Protein AF-A0A3M7PBU0-F1 (afdb_monomer)

Secondary structure (DSSP, 8-state):
--HHHHHHHHHHHHHTT-HHHHHHHHHHS---GGGHHHHHHHHHHHHHHTT-HHHHHHHHHHHTTTTTT-HHHHHHHHHTT---S---------------------PPPP------------TTTHHHHHHHHHHHHHHHHHHHHTT-HHHHHHHHHHHHHH----HHHHHHHHHHHHHHHHHTT-HHHHHHHHHT---HHHHHHHHHHHHHHHHHTT-HHHHHHS--GGGHHHHHHHHHHHHHHS-TTT--HHHHHHHHHHHTT-HHHHHHHHHHHHHHHHHH--SHHHHHHHHHHHHHHHHHHTTS-TTT----TTSS---

Foldseek 3Di:
DDPVVVLVVLLVCVVVVVLVVVVVVLVPDDDDPQCQLVSLQSVLVSCVVVVVLVSNLVSLVVSLPPPVRHPSVLVCLVVVPPDDDDDDDDDDDDDDDDDPDDPDPPDDDDDDDDDDDDDDDDPPPQVSLVSSLSSLVSVLVVCVVSVNLVSNLVSLVVCVVPDDHDLVSLLVSLLSNLVSCVVVVVLVSSLVSLVPRPDPVSSLVSLLVSLVSCVVVVVLVVVLVDDPPPCLVSNLVSLLVVVVVDDPVPGPSLVSSLSSCVVVVVLLVSLVSLVLVLVCLVPPPDDPVSVVSSVVSNVSSVVSLVVDDPVSSDDDPVVPPDD

Solvent-accessible surface area (backbone atoms only — not comparable to full-atom values): 19259 Å² total; per-residue (Å²): 132,63,73,69,64,56,50,53,52,50,50,51,36,61,78,66,70,39,46,70,63,50,51,52,50,64,68,75,51,91,74,53,87,84,43,48,35,52,51,26,41,51,49,13,52,39,26,47,77,70,69,38,56,71,62,14,53,54,22,42,60,57,24,63,58,71,58,83,76,34,69,63,49,53,50,48,68,67,54,75,68,80,82,75,91,80,90,76,96,79,90,81,86,88,80,91,76,91,70,93,73,83,82,78,79,82,76,79,83,87,77,84,89,76,90,86,88,89,83,85,89,76,82,77,62,61,58,46,48,49,52,50,48,54,48,49,56,49,54,37,50,55,27,55,74,71,68,42,47,67,62,32,47,53,52,51,54,51,45,62,72,74,48,91,59,55,73,72,56,47,32,53,51,33,54,52,49,26,50,45,25,55,79,70,68,40,59,71,61,20,50,54,36,46,69,67,38,81,46,66,71,60,36,53,54,52,47,54,50,51,53,52,50,36,58,73,70,66,44,51,68,63,64,58,69,59,85,59,69,92,47,42,68,55,53,51,52,53,51,50,55,51,40,73,73,47,62,81,90,79,54,68,48,62,58,54,55,30,54,38,24,52,74,71,67,37,34,67,60,26,22,51,51,31,46,52,52,28,57,48,41,70,74,78,44,87,56,73,70,40,51,57,49,34,53,50,25,50,53,51,20,54,57,30,34,69,74,33,60,82,92,67,53,71,83,63,74,79,78,47,85,68,132

Structure (mmCIF, N/CA/C/O backbone):
data_AF-A0A3M7PBU0-F1
#
_entry.id   AF-A0A3M7PBU0-F1
#
loop_
_atom_site.group_PDB
_atom_site.id
_atom_site.type_symbol
_atom_site.label_atom_id
_atom_site.label_alt_id
_atom_site.label_comp_id
_atom_site.label_asym_id
_atom_site.label_entity_id
_atom_site.label_seq_id
_atom_site.pdbx_PDB_ins_code
_atom_site.Cartn_x
_atom_site.Cartn_y
_atom_site.Cartn_z
_atom_site.occupancy
_atom_site.B_iso_or_equiv
_atom_site.auth_seq_id
_atom_site.auth_comp_id
_atom_site.auth_asym_id
_atom_site.auth_atom_id
_atom_site.pdbx_PDB_model_num
ATOM 1 N N . MET A 1 1 ? 30.944 3.659 -44.229 1.00 39.28 1 MET A N 1
ATOM 2 C CA . MET A 1 1 ? 31.299 4.190 -42.897 1.00 39.28 1 MET A CA 1
ATOM 3 C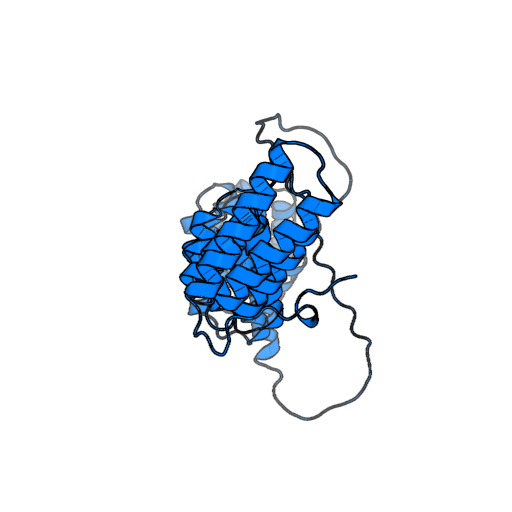 C . MET A 1 1 ? 31.209 3.045 -41.914 1.00 39.28 1 MET A C 1
ATOM 5 O O . MET A 1 1 ? 30.177 2.382 -41.884 1.00 39.28 1 MET A O 1
ATOM 9 N N . ASN A 1 2 ? 32.304 2.756 -41.216 1.00 41.03 2 ASN A N 1
ATOM 10 C CA . ASN A 1 2 ? 32.373 1.662 -40.249 1.00 41.03 2 ASN A CA 1
ATOM 11 C C . ASN A 1 2 ? 31.348 1.903 -39.128 1.00 41.03 2 ASN A C 1
ATOM 13 O O . ASN A 1 2 ? 31.152 3.044 -38.711 1.00 41.03 2 ASN A O 1
ATOM 17 N N . LEU A 1 3 ? 30.672 0.841 -38.667 1.00 50.31 3 LEU A N 1
ATOM 18 C CA . LEU A 1 3 ? 29.619 0.928 -37.641 1.00 50.31 3 LEU A CA 1
ATOM 19 C C . LEU A 1 3 ? 30.090 1.629 -36.352 1.00 50.31 3 LEU A C 1
ATOM 21 O O . LEU A 1 3 ? 29.269 2.234 -35.666 1.00 50.31 3 LEU A O 1
ATOM 25 N N . ASP A 1 4 ? 31.388 1.575 -36.044 1.00 50.34 4 ASP A N 1
ATOM 26 C CA . ASP A 1 4 ? 31.966 2.176 -34.841 1.00 50.34 4 ASP A CA 1
ATOM 27 C C . ASP A 1 4 ? 31.938 3.717 -34.853 1.00 50.34 4 ASP A C 1
ATOM 29 O O . ASP A 1 4 ? 31.603 4.316 -33.830 1.00 50.34 4 ASP A O 1
ATOM 33 N N . ASP A 1 5 ? 32.161 4.372 -36.001 1.00 52.09 5 ASP A N 1
ATOM 34 C CA . ASP A 1 5 ? 32.141 5.845 -36.099 1.00 52.09 5 ASP A CA 1
ATOM 35 C C . ASP A 1 5 ? 30.713 6.404 -35.996 1.00 52.09 5 ASP A C 1
ATOM 37 O O . ASP A 1 5 ? 30.460 7.417 -35.338 1.00 52.09 5 ASP A O 1
ATOM 41 N N . GLY A 1 6 ? 29.741 5.703 -36.592 1.00 60.25 6 GLY A N 1
ATOM 42 C CA . GLY A 1 6 ? 28.325 6.070 -36.505 1.00 60.25 6 GLY A CA 1
ATOM 43 C C . GLY A 1 6 ? 27.780 5.973 -35.079 1.00 60.25 6 GLY A C 1
ATOM 44 O O . GLY A 1 6 ? 26.946 6.779 -34.668 1.00 60.25 6 GLY A O 1
ATOM 45 N N . LEU A 1 7 ? 28.292 5.028 -34.287 1.00 61.38 7 LEU A N 1
ATOM 46 C CA . LEU A 1 7 ? 27.838 4.795 -32.919 1.00 61.38 7 LEU A CA 1
ATOM 47 C C . LEU A 1 7 ? 28.370 5.837 -31.926 1.00 61.38 7 LEU A C 1
ATOM 49 O O . LEU A 1 7 ? 27.674 6.178 -30.967 1.00 61.38 7 LEU A O 1
ATOM 53 N N . VAL A 1 8 ? 29.572 6.372 -32.160 1.00 64.38 8 VAL A N 1
ATOM 54 C CA . VAL A 1 8 ? 30.104 7.527 -31.415 1.00 64.38 8 VAL A CA 1
ATOM 55 C C . VAL A 1 8 ? 29.249 8.764 -31.683 1.00 64.38 8 VAL A C 1
ATOM 57 O O . VAL A 1 8 ? 28.876 9.466 -30.742 1.00 64.38 8 VAL A O 1
ATOM 60 N N . TRP A 1 9 ? 28.863 8.982 -32.941 1.00 67.50 9 TRP A N 1
ATOM 61 C CA . TRP A 1 9 ? 28.012 10.108 -33.322 1.00 67.50 9 TRP A CA 1
ATOM 62 C C . TRP A 1 9 ? 26.593 9.990 -32.747 1.00 67.50 9 TRP A C 1
ATOM 64 O O . TRP A 1 9 ? 26.087 10.942 -32.157 1.00 67.50 9 TRP A O 1
ATOM 74 N N . ILE A 1 10 ? 25.990 8.797 -32.797 1.00 67.75 10 ILE A N 1
ATOM 75 C CA . ILE A 1 10 ? 24.714 8.498 -32.126 1.00 67.75 10 ILE A CA 1
ATOM 76 C C . ILE A 1 10 ? 24.805 8.782 -30.625 1.00 67.75 10 ILE A C 1
ATOM 78 O O . ILE A 1 10 ? 23.920 9.436 -30.077 1.00 67.75 10 ILE A O 1
ATOM 82 N N . LYS A 1 11 ? 25.854 8.295 -29.945 1.00 66.12 11 LYS A N 1
ATOM 83 C CA . LYS A 1 11 ? 26.041 8.538 -28.507 1.00 66.12 11 LYS A CA 1
ATOM 84 C C . LYS A 1 11 ? 26.113 10.031 -28.216 1.00 66.12 11 LYS A C 1
ATOM 86 O O . LYS A 1 11 ? 25.428 10.496 -27.313 1.00 66.12 11 LYS A O 1
ATOM 91 N N . TYR A 1 12 ? 26.898 10.774 -28.990 1.00 67.69 12 TYR A N 1
ATOM 92 C CA . TYR A 1 12 ? 27.043 12.218 -28.832 1.00 67.69 12 TYR A CA 1
ATOM 93 C C . TYR A 1 12 ? 25.706 12.956 -28.999 1.00 67.69 12 TYR A C 1
ATOM 95 O O . TYR A 1 12 ? 25.316 13.735 -28.130 1.00 67.69 12 TYR A O 1
ATOM 103 N N . LEU A 1 13 ? 24.957 12.651 -30.061 1.00 69.38 13 LEU A N 1
ATOM 104 C CA . LEU A 1 13 ? 23.636 13.238 -30.300 1.00 69.38 13 LEU A CA 1
ATOM 105 C C . LEU A 1 13 ? 22.624 12.882 -29.205 1.00 69.38 13 LEU A C 1
ATOM 107 O O . LEU A 1 13 ? 21.837 13.734 -28.792 1.00 69.38 13 LEU A O 1
ATOM 111 N N . PHE A 1 14 ? 22.663 11.643 -28.712 1.00 69.19 14 PHE A N 1
ATOM 112 C CA . PHE A 1 14 ? 21.796 11.174 -27.635 1.00 69.19 14 PHE A CA 1
ATOM 113 C C . PHE A 1 14 ? 22.098 11.887 -26.307 1.00 69.19 14 PHE A C 1
ATOM 115 O O . PHE A 1 14 ? 21.174 12.324 -25.625 1.00 69.19 14 PHE A O 1
ATOM 122 N N . TYR A 1 15 ? 23.378 12.079 -25.962 1.00 70.31 15 TYR A N 1
ATOM 123 C CA . TYR A 1 15 ? 23.791 12.819 -24.759 1.00 70.31 15 TYR A CA 1
ATOM 124 C C . TYR A 1 15 ? 23.445 14.312 -24.810 1.00 70.31 15 TYR A C 1
ATOM 126 O O . TYR A 1 15 ? 23.197 14.919 -23.759 1.00 70.31 15 TYR A O 1
ATOM 134 N N . ASN A 1 16 ? 23.415 14.877 -26.018 1.00 71.19 16 ASN A N 1
ATOM 135 C CA . ASN A 1 16 ? 23.102 16.279 -26.277 1.00 71.19 16 ASN A CA 1
ATOM 136 C C . ASN A 1 16 ? 21.617 16.537 -26.567 1.00 71.19 16 ASN A C 1
ATOM 138 O O . ASN A 1 16 ? 21.272 17.667 -26.900 1.00 71.19 16 ASN A O 1
ATOM 142 N N . ILE A 1 17 ? 20.736 15.531 -26.427 1.00 69.56 17 ILE A N 1
ATOM 143 C CA . ILE A 1 17 ? 19.271 15.700 -26.542 1.00 69.56 17 ILE A CA 1
ATOM 144 C C . ILE A 1 17 ? 18.877 16.180 -27.966 1.00 69.56 17 ILE A C 1
ATOM 146 O O . ILE A 1 17 ? 17.837 16.785 -28.206 1.00 69.56 17 ILE A O 1
ATOM 150 N N . GLN A 1 18 ? 19.700 15.884 -28.977 1.00 75.00 18 GLN A N 1
ATOM 151 C CA . GLN A 1 18 ? 19.473 16.304 -30.366 1.00 75.00 18 GLN A CA 1
ATOM 152 C C . GLN A 1 18 ? 18.609 15.288 -31.137 1.00 75.00 18 GLN A C 1
ATOM 154 O O . GLN A 1 18 ? 19.025 14.718 -32.148 1.00 75.00 18 GLN A O 1
ATOM 159 N N . TYR A 1 19 ? 17.382 15.050 -30.662 1.00 71.75 19 TYR A N 1
ATOM 160 C CA . TYR A 1 19 ? 16.513 13.970 -31.160 1.00 71.75 19 TYR A CA 1
ATOM 161 C C . TYR A 1 19 ? 16.052 14.135 -32.611 1.00 71.75 19 TYR A C 1
ATOM 163 O O . TYR A 1 19 ? 15.876 13.134 -33.298 1.00 71.75 19 TYR A O 1
ATOM 171 N N . ILE A 1 20 ? 15.917 15.366 -33.111 1.00 71.69 20 ILE A N 1
ATOM 172 C CA . ILE A 1 20 ? 15.526 15.636 -34.508 1.00 71.69 20 ILE A CA 1
ATOM 173 C C . ILE A 1 20 ? 16.625 15.172 -35.477 1.00 71.69 20 ILE A C 1
ATOM 175 O O . ILE A 1 20 ? 16.354 14.480 -36.459 1.00 71.69 20 ILE A O 1
ATOM 179 N N . HIS A 1 21 ? 17.887 15.484 -35.170 1.00 71.19 21 HIS A N 1
ATOM 180 C CA . HIS A 1 21 ? 19.031 15.014 -35.955 1.00 71.19 21 HIS A CA 1
ATOM 181 C C . HIS A 1 21 ? 19.189 13.494 -35.868 1.00 71.19 21 HIS A C 1
ATOM 183 O O . HIS A 1 21 ? 19.543 12.849 -36.855 1.00 71.19 21 HIS A O 1
ATOM 189 N N . LEU A 1 22 ? 18.848 12.914 -34.716 1.00 71.00 22 LEU A N 1
ATOM 190 C CA . LEU A 1 22 ? 18.863 11.474 -34.490 1.00 71.00 22 LEU A CA 1
ATOM 191 C C . LEU A 1 22 ? 17.808 10.737 -35.339 1.00 71.00 22 LEU A C 1
ATOM 193 O O . LEU A 1 22 ? 18.114 9.694 -35.916 1.00 71.00 22 LEU A O 1
ATOM 197 N N . ILE A 1 23 ? 16.599 11.294 -35.479 1.00 72.19 23 ILE A N 1
ATOM 198 C CA . ILE A 1 23 ? 15.540 10.751 -36.351 1.00 72.19 23 ILE A CA 1
ATOM 199 C C . ILE A 1 23 ? 15.979 10.786 -37.815 1.00 72.19 23 ILE A C 1
ATOM 201 O O . ILE A 1 23 ? 15.914 9.759 -38.495 1.00 72.19 23 ILE A O 1
ATOM 205 N N . ASN A 1 24 ? 16.482 11.932 -38.281 1.00 71.56 24 ASN A N 1
ATOM 206 C CA . ASN A 1 24 ? 16.954 12.089 -39.659 1.00 71.56 24 ASN A CA 1
ATOM 207 C C . ASN A 1 24 ? 18.096 11.109 -39.961 1.00 71.56 24 ASN A C 1
ATOM 209 O O . ASN A 1 24 ? 18.104 10.448 -40.997 1.00 71.56 24 ASN A O 1
ATOM 213 N N . TYR A 1 25 ? 19.018 10.923 -39.015 1.00 72.00 25 TYR A N 1
ATOM 214 C CA . TYR A 1 25 ? 20.074 9.923 -39.133 1.00 72.00 25 TYR A CA 1
ATOM 215 C C . TYR A 1 25 ? 19.534 8.490 -39.220 1.00 72.00 25 TYR A C 1
ATOM 217 O O . TYR A 1 25 ? 19.978 7.710 -40.068 1.00 72.00 25 TYR A O 1
ATOM 225 N N . CYS A 1 26 ? 18.553 8.136 -38.384 1.00 69.69 26 CYS A N 1
ATOM 226 C CA . CYS A 1 26 ? 17.936 6.809 -38.398 1.00 69.69 26 CYS A CA 1
ATOM 227 C C . CYS A 1 26 ? 17.181 6.517 -39.705 1.00 69.69 26 CYS A C 1
ATOM 229 O O . CYS A 1 26 ? 17.107 5.354 -40.106 1.00 69.69 26 CYS A O 1
ATOM 231 N N . GLN A 1 27 ? 16.630 7.538 -40.367 1.00 70.81 27 GLN A N 1
ATOM 232 C CA . GLN A 1 27 ? 15.939 7.408 -41.655 1.00 70.81 27 GLN A CA 1
ATOM 233 C C . GLN A 1 27 ? 16.909 7.322 -42.841 1.00 70.81 27 GLN A C 1
ATOM 235 O O . GLN A 1 27 ? 16.686 6.522 -43.748 1.00 70.81 27 GLN A O 1
ATOM 240 N N . CYS A 1 28 ? 17.997 8.095 -42.822 1.00 64.56 28 CYS A N 1
ATOM 241 C CA . CYS A 1 28 ? 18.932 8.197 -43.946 1.00 64.56 28 CYS A CA 1
ATOM 242 C C . CYS A 1 28 ? 19.940 7.039 -44.044 1.00 64.56 28 CYS A C 1
ATOM 244 O O . CYS A 1 28 ? 20.541 6.830 -45.097 1.00 64.56 28 CYS A O 1
ATOM 246 N N . THR A 1 29 ? 20.158 6.282 -42.967 1.00 65.12 29 THR A N 1
ATOM 247 C CA . THR A 1 29 ? 21.169 5.214 -42.932 1.00 65.12 29 THR A CA 1
ATOM 248 C C . THR A 1 29 ? 20.568 3.836 -43.229 1.00 65.12 29 THR A C 1
ATOM 250 O O . THR A 1 29 ? 19.472 3.501 -42.779 1.00 65.12 29 THR A O 1
ATOM 253 N N . LYS A 1 30 ? 21.287 2.998 -43.992 1.00 63.84 30 LYS A N 1
ATOM 254 C CA . LYS A 1 30 ? 20.950 1.573 -44.162 1.00 63.84 30 LYS A CA 1
ATOM 255 C C . LYS A 1 30 ? 21.515 0.800 -42.970 1.00 63.84 30 LYS A C 1
ATOM 257 O O . LYS A 1 30 ? 22.726 0.771 -42.776 1.00 63.84 30 LYS A O 1
ATOM 262 N N . TRP A 1 31 ? 20.637 0.209 -42.165 1.00 64.19 31 TRP A N 1
ATOM 263 C CA . TRP A 1 31 ? 21.013 -0.526 -40.955 1.00 64.19 31 TRP A CA 1
ATOM 264 C C . TRP A 1 31 ? 21.219 -2.008 -41.269 1.00 64.19 31 TRP A C 1
ATOM 266 O O . TRP A 1 31 ? 20.436 -2.597 -42.014 1.00 64.19 31 TRP A O 1
ATOM 276 N N . ASN A 1 32 ? 22.247 -2.613 -40.674 1.00 62.34 32 ASN A N 1
ATOM 277 C CA . ASN A 1 32 ? 22.460 -4.057 -40.736 1.00 62.34 32 ASN A CA 1
ATOM 278 C C . ASN A 1 32 ? 21.476 -4.780 -39.798 1.00 62.34 32 ASN A C 1
ATOM 280 O O . ASN A 1 32 ? 20.966 -4.206 -38.831 1.00 62.34 32 ASN A O 1
ATOM 284 N N . SER A 1 33 ? 21.250 -6.075 -40.038 1.00 59.81 33 SER A N 1
ATOM 285 C CA . SER A 1 33 ? 20.382 -6.914 -39.193 1.00 59.81 33 SER A CA 1
ATOM 286 C C . SER A 1 33 ? 20.785 -6.888 -37.709 1.00 59.81 33 SER A C 1
ATOM 288 O O . SER A 1 33 ? 19.916 -6.901 -36.845 1.00 59.81 33 SER A O 1
ATOM 290 N N . ALA A 1 34 ? 22.083 -6.753 -37.415 1.00 56.59 34 ALA A N 1
ATOM 291 C CA . ALA A 1 34 ? 22.657 -6.689 -36.066 1.00 56.59 34 ALA A CA 1
ATOM 292 C C . ALA A 1 34 ? 22.667 -5.293 -35.403 1.00 56.59 34 ALA A C 1
ATOM 294 O O . ALA A 1 34 ? 23.194 -5.150 -34.306 1.00 56.59 34 ALA A O 1
ATOM 295 N N . SER A 1 35 ? 22.163 -4.249 -36.068 1.00 66.38 35 SER A N 1
ATOM 296 C CA . SER A 1 35 ? 21.988 -2.910 -35.477 1.00 66.38 35 SER A CA 1
ATOM 297 C C . SER A 1 35 ? 20.520 -2.467 -35.464 1.00 66.38 35 SER A C 1
ATOM 299 O O . SER A 1 35 ? 20.188 -1.337 -35.101 1.00 66.38 35 SER A O 1
ATOM 301 N N . THR A 1 36 ? 19.616 -3.376 -35.837 1.00 72.88 36 THR A N 1
ATOM 302 C CA . THR A 1 36 ? 18.179 -3.107 -35.943 1.00 72.88 36 THR A CA 1
ATOM 303 C C . THR A 1 36 ? 17.537 -2.891 -34.566 1.00 72.88 36 THR A C 1
ATOM 305 O O . THR A 1 36 ? 16.612 -2.078 -34.448 1.00 72.88 36 THR A O 1
ATOM 308 N N . ASN A 1 37 ? 18.044 -3.536 -33.508 1.00 74.56 37 ASN A N 1
ATOM 309 C CA . ASN A 1 37 ? 17.524 -3.334 -32.153 1.00 74.56 37 ASN A CA 1
ATOM 310 C C . ASN A 1 37 ? 18.001 -2.005 -31.568 1.00 74.56 37 ASN A C 1
ATOM 312 O O . ASN A 1 37 ? 17.194 -1.269 -31.005 1.00 74.56 37 ASN A O 1
ATOM 316 N N . LEU A 1 38 ? 19.268 -1.638 -31.787 1.00 74.12 38 LEU A N 1
ATOM 317 C CA . LEU A 1 38 ? 19.797 -0.318 -31.434 1.00 74.12 38 LEU A CA 1
ATOM 318 C C . LEU A 1 38 ? 19.037 0.818 -32.138 1.00 74.12 38 LEU A C 1
ATOM 320 O O . LEU A 1 38 ? 18.674 1.797 -31.489 1.00 74.12 38 LEU A O 1
ATOM 324 N N . ARG A 1 39 ? 18.709 0.667 -33.430 1.00 76.31 39 ARG A N 1
ATOM 325 C CA . ARG A 1 39 ? 17.826 1.606 -34.146 1.00 76.31 39 ARG A CA 1
ATOM 326 C C . ARG A 1 39 ? 16.463 1.721 -33.476 1.00 76.31 39 ARG A C 1
ATOM 328 O O . ARG A 1 39 ? 15.969 2.827 -33.285 1.00 76.31 39 ARG A O 1
ATOM 335 N N . SER A 1 40 ? 15.853 0.584 -33.148 1.00 78.75 40 SER A N 1
ATOM 336 C CA . SER A 1 40 ? 14.535 0.552 -32.511 1.00 78.75 40 SER A CA 1
ATOM 337 C C . SER A 1 40 ? 14.582 1.235 -31.140 1.00 78.75 40 SER A C 1
ATOM 339 O O . SER A 1 40 ? 13.732 2.064 -30.851 1.00 78.75 40 SER A O 1
ATOM 341 N N . PHE A 1 41 ? 15.628 1.000 -30.346 1.00 79.75 41 PHE A N 1
ATOM 342 C CA . PHE A 1 41 ? 15.836 1.660 -29.055 1.00 79.75 41 PHE A CA 1
ATOM 343 C C . PHE A 1 41 ? 15.974 3.183 -29.189 1.00 79.75 41 PHE A C 1
ATOM 345 O O . PHE A 1 41 ? 15.331 3.941 -28.466 1.00 79.75 41 PHE A O 1
ATOM 352 N N . ILE A 1 42 ? 16.774 3.643 -30.150 1.00 76.38 42 ILE A N 1
ATOM 353 C CA . ILE A 1 42 ? 16.958 5.070 -30.427 1.00 76.38 42 ILE A CA 1
ATOM 354 C C . ILE A 1 42 ? 15.648 5.719 -30.876 1.00 76.38 42 ILE A C 1
ATOM 356 O O . ILE A 1 42 ? 15.274 6.773 -30.364 1.00 76.38 42 ILE A O 1
ATOM 360 N N . MET A 1 43 ? 14.937 5.073 -31.802 1.00 76.31 43 MET A N 1
ATOM 361 C CA . MET A 1 43 ? 13.653 5.558 -32.294 1.00 76.31 43 MET A CA 1
ATOM 362 C C . MET A 1 43 ? 12.625 5.631 -31.162 1.00 76.31 43 MET A C 1
ATOM 364 O O . MET A 1 43 ? 11.880 6.600 -31.088 1.00 76.31 43 MET A O 1
ATOM 368 N N . ALA A 1 44 ? 12.634 4.665 -30.241 1.00 80.06 44 ALA A N 1
ATOM 369 C CA . ALA A 1 44 ? 11.753 4.663 -29.082 1.00 80.06 44 ALA A CA 1
ATOM 370 C C . ALA A 1 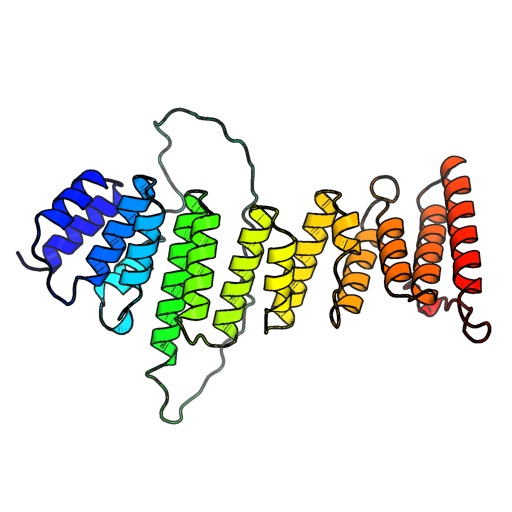44 ? 11.973 5.891 -28.188 1.00 80.06 44 ALA A C 1
ATOM 372 O O . ALA A 1 44 ? 11.007 6.564 -27.828 1.00 80.06 44 ALA A O 1
ATOM 373 N N . HIS A 1 45 ? 13.232 6.238 -27.901 1.00 74.94 45 HIS A N 1
ATOM 374 C CA . HIS A 1 45 ? 13.569 7.462 -27.174 1.00 74.94 45 HIS A CA 1
ATOM 375 C C . HIS A 1 45 ? 13.151 8.720 -27.936 1.00 74.94 45 HIS A C 1
ATOM 377 O O . HIS A 1 45 ? 12.505 9.584 -27.357 1.00 74.94 45 HIS A O 1
ATOM 383 N N . CYS A 1 46 ? 13.452 8.815 -29.232 1.00 78.06 46 CYS A N 1
ATOM 384 C CA . CYS A 1 46 ? 13.008 9.934 -30.065 1.00 78.06 46 CYS A CA 1
ATOM 385 C C . CYS A 1 46 ? 11.483 10.118 -30.036 1.00 78.06 46 CYS A C 1
ATOM 387 O O . CYS A 1 46 ? 11.005 11.236 -29.861 1.00 78.06 46 CYS A O 1
ATOM 389 N N . CYS A 1 47 ? 10.723 9.028 -30.173 1.00 79.56 47 CYS A N 1
ATOM 390 C CA . CYS A 1 47 ? 9.264 9.040 -30.089 1.00 79.56 47 CYS A CA 1
ATOM 391 C C . CYS A 1 47 ? 8.774 9.469 -28.701 1.00 79.56 47 CYS A C 1
ATOM 393 O O . CYS A 1 47 ? 7.791 10.197 -28.615 1.00 79.56 47 CYS A O 1
ATOM 395 N N . LEU A 1 48 ? 9.483 9.085 -27.634 1.00 79.12 48 LEU A N 1
ATOM 396 C CA . LEU A 1 48 ? 9.182 9.520 -26.271 1.00 79.12 48 LEU A CA 1
ATOM 397 C C . LEU A 1 48 ? 9.328 11.047 -26.146 1.00 79.12 48 LEU A C 1
ATOM 399 O O . LEU A 1 48 ? 8.398 11.713 -25.703 1.00 79.12 48 LEU A O 1
ATOM 403 N N . TYR A 1 49 ? 10.436 11.621 -26.626 1.00 78.38 49 TYR A N 1
ATOM 404 C CA . TYR A 1 49 ? 10.644 13.078 -26.622 1.00 78.38 49 TYR A CA 1
ATOM 405 C C . TYR A 1 49 ? 9.633 13.847 -27.479 1.00 78.38 49 TYR A C 1
ATOM 407 O O . TYR A 1 49 ? 9.276 14.971 -27.142 1.00 78.38 49 TYR A O 1
ATOM 415 N N . LEU A 1 50 ? 9.155 13.247 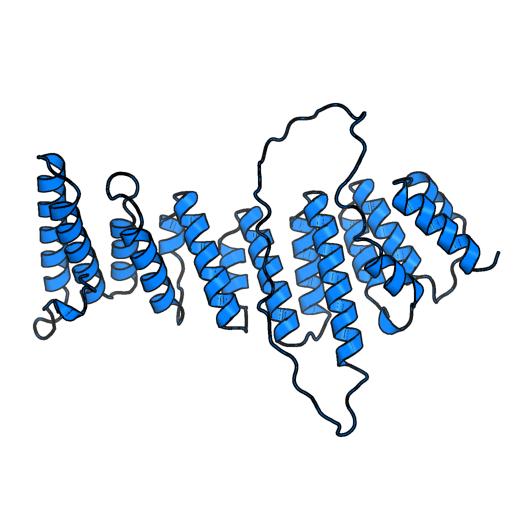-28.570 1.00 79.62 50 LEU A N 1
ATOM 416 C CA . LEU A 1 50 ? 8.098 13.813 -29.415 1.00 79.62 50 LEU A CA 1
ATOM 417 C C . LEU A 1 50 ? 6.679 13.571 -28.869 1.00 79.62 50 LEU A C 1
ATOM 419 O O . LEU A 1 50 ? 5.708 13.900 -29.546 1.00 79.62 50 LEU A O 1
ATOM 423 N N . ASN A 1 51 ? 6.553 12.999 -27.668 1.00 77.75 51 ASN A N 1
ATOM 424 C CA . ASN A 1 51 ? 5.293 12.651 -27.012 1.00 77.75 51 ASN A CA 1
ATOM 425 C C . ASN A 1 51 ? 4.401 11.674 -27.810 1.00 77.75 51 ASN A C 1
ATOM 427 O O . ASN A 1 51 ? 3.185 11.643 -27.638 1.00 77.75 51 ASN A O 1
ATOM 431 N N . ASN A 1 52 ? 4.997 10.856 -28.682 1.00 83.94 52 ASN A N 1
ATOM 432 C CA . ASN A 1 52 ? 4.305 9.784 -29.394 1.00 83.94 52 ASN A CA 1
ATOM 433 C C . ASN A 1 52 ? 4.509 8.457 -28.649 1.00 83.94 52 ASN A C 1
ATOM 435 O O . ASN A 1 52 ? 5.431 7.682 -28.932 1.00 83.94 52 ASN A O 1
ATOM 439 N N . ILE A 1 53 ? 3.670 8.252 -27.636 1.00 81.62 53 ILE A N 1
ATOM 440 C CA . ILE A 1 53 ? 3.832 7.211 -26.618 1.00 81.62 53 ILE A CA 1
ATOM 441 C C . ILE A 1 53 ? 3.646 5.807 -27.214 1.00 81.62 53 ILE A C 1
ATOM 443 O O . ILE A 1 53 ? 4.517 4.959 -27.026 1.00 81.62 53 ILE A O 1
ATOM 447 N N . ASP A 1 54 ? 2.599 5.579 -28.010 1.00 82.12 54 ASP A N 1
ATOM 448 C CA . ASP A 1 54 ? 2.287 4.258 -28.584 1.00 82.12 54 ASP A CA 1
ATOM 449 C C . ASP A 1 54 ? 3.415 3.740 -29.486 1.00 82.12 54 ASP A C 1
ATOM 451 O O . ASP A 1 54 ? 3.842 2.583 -29.408 1.00 82.12 54 ASP A O 1
ATOM 455 N N . GLN A 1 55 ? 3.964 4.626 -30.324 1.00 81.62 55 GLN A N 1
ATOM 456 C CA . GLN A 1 55 ? 5.106 4.287 -31.172 1.00 81.62 55 GLN A CA 1
ATOM 457 C C . GLN A 1 55 ? 6.353 4.003 -30.336 1.00 81.62 55 GLN A C 1
ATOM 459 O O . GLN A 1 55 ? 7.100 3.071 -30.640 1.00 81.62 55 GLN A O 1
ATOM 464 N N . SER A 1 56 ? 6.566 4.775 -29.270 1.00 83.00 56 SER A N 1
ATOM 465 C CA . SER A 1 56 ? 7.681 4.578 -28.349 1.00 83.00 56 SER A CA 1
ATOM 466 C C . SER A 1 56 ? 7.624 3.193 -27.688 1.00 83.00 56 SER A C 1
ATOM 468 O O . SER A 1 56 ? 8.606 2.450 -27.751 1.00 83.00 56 SER A O 1
ATOM 470 N N . ILE A 1 57 ? 6.456 2.787 -27.176 1.00 82.06 57 ILE A N 1
ATOM 471 C CA . ILE A 1 57 ? 6.231 1.461 -26.576 1.00 82.06 57 ILE A CA 1
ATOM 472 C C . ILE A 1 57 ? 6.514 0.357 -27.596 1.00 82.06 57 ILE A C 1
ATOM 474 O O . ILE A 1 57 ? 7.286 -0.566 -27.321 1.00 82.06 57 ILE A O 1
ATOM 478 N N . HIS A 1 58 ? 5.952 0.468 -28.801 1.00 83.06 58 HIS A N 1
ATOM 479 C CA . HIS A 1 58 ? 6.172 -0.506 -29.868 1.00 83.06 58 HIS A CA 1
ATOM 480 C C . HIS A 1 58 ? 7.666 -0.664 -30.206 1.00 83.06 58 HIS A C 1
ATOM 482 O O . HIS A 1 58 ? 8.166 -1.786 -30.345 1.00 83.06 58 HIS A O 1
ATOM 488 N N . PHE A 1 59 ? 8.408 0.443 -30.302 1.00 80.69 59 PHE A N 1
ATOM 489 C CA . PHE A 1 59 ? 9.837 0.410 -30.608 1.00 80.69 59 PHE A CA 1
ATOM 490 C C . PHE A 1 59 ? 10.699 -0.117 -29.448 1.00 80.69 59 PHE A C 1
ATOM 492 O O . PHE A 1 59 ? 11.649 -0.859 -29.715 1.00 80.69 59 PHE A O 1
ATOM 499 N N . PHE A 1 60 ? 10.360 0.165 -28.184 1.00 82.50 60 PHE A N 1
ATOM 500 C CA . PHE A 1 60 ? 11.034 -0.453 -27.033 1.00 82.50 60 PHE A CA 1
ATOM 501 C C . PHE A 1 60 ? 10.774 -1.962 -26.965 1.00 82.50 60 PHE A C 1
ATOM 503 O O . PHE A 1 60 ? 11.707 -2.749 -26.796 1.00 82.50 60 PHE A O 1
ATOM 510 N N . LEU A 1 61 ? 9.534 -2.402 -27.191 1.00 81.00 61 LEU A N 1
ATOM 511 C CA . LEU A 1 61 ? 9.216 -3.828 -27.261 1.00 81.00 61 LEU A CA 1
ATOM 512 C C . LEU A 1 61 ? 9.967 -4.507 -28.410 1.00 81.00 61 LEU A C 1
ATOM 514 O O . LEU A 1 61 ? 10.496 -5.600 -28.227 1.00 81.00 61 LEU A O 1
ATOM 518 N N . ARG A 1 62 ? 10.102 -3.854 -29.567 1.00 80.50 62 ARG A N 1
ATOM 519 C CA . ARG A 1 62 ? 10.903 -4.374 -30.683 1.00 80.50 62 ARG A CA 1
ATOM 520 C C . ARG A 1 62 ? 12.392 -4.473 -30.333 1.00 80.50 62 ARG A C 1
ATOM 522 O O . ARG A 1 62 ? 13.038 -5.442 -30.715 1.00 80.50 62 ARG A O 1
ATOM 529 N N . ALA A 1 63 ? 12.925 -3.506 -29.593 1.00 77.00 63 ALA A N 1
ATOM 530 C CA . ALA A 1 63 ? 14.318 -3.506 -29.155 1.00 77.00 63 ALA A CA 1
ATOM 531 C C . ALA A 1 63 ? 14.626 -4.566 -28.080 1.00 77.00 63 ALA A C 1
ATOM 533 O O . ALA A 1 63 ? 15.784 -4.956 -27.944 1.00 77.00 63 ALA A O 1
ATOM 534 N N . SER A 1 64 ? 13.619 -5.063 -27.351 1.00 75.19 64 SER A N 1
ATOM 535 C CA . SER A 1 64 ? 13.818 -6.142 -26.370 1.00 75.19 64 SER A CA 1
ATOM 536 C C . SER A 1 64 ? 14.104 -7.526 -26.976 1.00 75.19 64 SER A C 1
ATOM 538 O O . SER A 1 64 ? 14.587 -8.415 -26.273 1.00 75.19 64 SER A O 1
ATOM 540 N N . TYR A 1 65 ? 13.877 -7.727 -28.279 1.00 67.50 65 TYR A N 1
ATOM 541 C CA . TYR A 1 65 ? 14.192 -8.991 -28.950 1.00 67.50 65 TYR A CA 1
ATOM 542 C C . TYR A 1 65 ? 15.707 -9.115 -29.201 1.00 67.50 65 TYR A C 1
ATOM 544 O O . TYR A 1 65 ? 16.321 -8.217 -29.762 1.00 67.50 65 TYR A O 1
ATOM 552 N N . ASN A 1 66 ? 16.327 -10.251 -28.852 1.00 63.66 66 ASN A N 1
ATOM 553 C CA . ASN A 1 66 ? 17.753 -10.553 -29.101 1.00 63.66 66 ASN A CA 1
ATOM 554 C C . ASN A 1 66 ? 18.788 -9.619 -28.424 1.00 63.66 66 ASN A C 1
ATOM 556 O O . ASN A 1 66 ? 19.894 -9.436 -28.942 1.00 63.66 66 ASN A O 1
ATOM 560 N N . LEU A 1 67 ? 18.493 -9.091 -27.229 1.00 64.50 67 LEU A N 1
ATOM 561 C CA . LEU A 1 67 ? 19.427 -8.266 -26.434 1.00 64.50 67 LEU A CA 1
ATOM 562 C C . LEU A 1 67 ? 20.765 -8.966 -26.119 1.00 64.50 67 LEU A C 1
ATOM 564 O O . LEU A 1 67 ? 21.789 -8.303 -25.953 1.00 64.50 67 LEU A O 1
ATOM 568 N N . GLY A 1 68 ? 20.781 -10.304 -26.061 1.00 55.34 68 GLY A N 1
ATOM 569 C CA . GLY A 1 68 ? 21.975 -11.108 -25.782 1.00 55.34 68 GLY A CA 1
ATOM 570 C C . GLY A 1 68 ? 23.122 -10.899 -26.780 1.00 55.34 68 GLY A C 1
ATOM 571 O O . GLY A 1 68 ? 24.286 -10.951 -26.377 1.00 55.34 68 GLY A O 1
ATOM 572 N N . LYS A 1 69 ? 22.807 -10.575 -28.045 1.00 57.09 69 LYS A N 1
ATOM 573 C CA . LYS A 1 69 ? 23.762 -10.554 -29.170 1.00 57.09 69 LYS A CA 1
ATOM 574 C C . LYS A 1 69 ? 24.398 -9.182 -29.444 1.00 57.09 69 LYS A C 1
ATOM 576 O O . LYS A 1 69 ? 25.466 -9.125 -30.045 1.00 57.09 69 LYS A O 1
ATOM 581 N N . GLU A 1 70 ? 23.796 -8.079 -28.993 1.00 63.44 70 GLU A N 1
ATOM 582 C CA . GLU A 1 70 ? 24.268 -6.721 -29.313 1.00 63.44 70 GLU A CA 1
ATOM 583 C C . GLU A 1 70 ? 25.090 -6.088 -28.170 1.00 63.44 70 GLU A C 1
ATOM 585 O O . GLU A 1 70 ? 24.556 -5.495 -27.229 1.00 63.44 70 GLU A O 1
ATOM 590 N N . VAL A 1 71 ? 26.424 -6.145 -28.278 1.00 61.44 71 VAL A N 1
ATOM 591 C CA . VAL A 1 71 ? 27.375 -5.537 -27.315 1.00 61.44 71 VAL A CA 1
ATOM 592 C C . VAL A 1 71 ? 27.159 -4.023 -27.162 1.00 61.44 71 VAL A C 1
ATOM 594 O O . VAL A 1 71 ? 27.339 -3.460 -26.080 1.00 61.44 71 VAL A O 1
ATOM 597 N N . TYR A 1 72 ? 26.754 -3.348 -28.236 1.00 61.94 72 TYR A N 1
ATOM 598 C CA . TYR A 1 72 ? 26.591 -1.896 -28.261 1.00 61.94 72 TYR A CA 1
ATOM 599 C C . TYR A 1 72 ? 25.334 -1.417 -27.545 1.00 61.94 72 TYR A C 1
ATOM 601 O O . TYR A 1 72 ? 25.401 -0.427 -26.816 1.00 61.94 72 TYR A O 1
ATOM 609 N N . LEU A 1 73 ? 24.219 -2.136 -27.696 1.00 65.50 73 LEU A N 1
ATOM 610 C CA . LEU A 1 73 ? 22.996 -1.846 -26.961 1.00 65.50 73 LEU A CA 1
ATOM 611 C C . LEU A 1 73 ? 23.223 -2.079 -25.466 1.00 65.50 73 LEU A C 1
ATOM 613 O O . LEU A 1 73 ? 22.896 -1.202 -24.674 1.00 65.50 73 LEU A O 1
ATOM 617 N N . LYS A 1 74 ? 23.902 -3.170 -25.076 1.00 63.31 74 LYS A N 1
ATOM 618 C CA . LYS A 1 74 ? 24.308 -3.393 -23.675 1.00 63.31 74 LYS A CA 1
ATOM 619 C C . LYS A 1 74 ? 25.139 -2.227 -23.128 1.00 63.31 74 LYS A C 1
ATOM 621 O O . LYS A 1 74 ? 24.844 -1.725 -22.047 1.00 63.31 74 LYS A O 1
ATOM 626 N N . LYS A 1 75 ? 26.128 -1.735 -23.892 1.00 62.28 75 LYS A N 1
ATOM 627 C CA . LYS A 1 75 ? 26.925 -0.556 -23.504 1.00 62.28 75 LYS A CA 1
ATOM 628 C C . LYS A 1 75 ? 26.053 0.693 -23.352 1.00 62.28 75 LYS A C 1
ATOM 630 O O . LYS A 1 75 ? 26.190 1.390 -22.354 1.00 62.28 75 LYS A O 1
ATOM 635 N N . LEU A 1 76 ? 25.155 0.974 -24.294 1.00 62.50 76 LEU A N 1
ATOM 636 C CA . LEU A 1 76 ? 24.302 2.169 -24.275 1.00 62.50 76 LEU A CA 1
ATOM 637 C C . LEU A 1 76 ? 23.291 2.122 -23.116 1.00 62.50 76 LEU A C 1
ATOM 639 O O . LEU A 1 76 ? 23.192 3.077 -22.353 1.00 62.50 76 LEU A O 1
ATOM 643 N N . VAL A 1 77 ? 22.653 0.973 -22.896 1.00 65.25 77 VAL A N 1
ATOM 644 C CA . VAL A 1 77 ? 21.773 0.719 -21.746 1.00 65.25 77 VAL A CA 1
ATOM 645 C C . VAL A 1 77 ? 22.552 0.825 -20.431 1.00 65.25 77 VAL A C 1
ATOM 647 O O . VAL A 1 77 ? 22.043 1.372 -19.459 1.00 65.25 77 VAL A O 1
ATOM 650 N N . SER A 1 78 ? 23.807 0.367 -20.364 1.00 61.72 78 SER A N 1
ATOM 651 C CA . SER A 1 78 ? 24.652 0.550 -19.170 1.00 61.72 78 SER A CA 1
ATOM 652 C C . SER A 1 78 ? 25.080 2.007 -18.932 1.00 61.72 78 SER A C 1
ATOM 654 O O . SER A 1 78 ? 25.160 2.437 -17.786 1.00 61.72 78 SER A O 1
ATOM 656 N N . LEU A 1 79 ? 25.302 2.775 -20.003 1.00 56.28 79 LEU A N 1
ATOM 657 C CA . LEU A 1 79 ? 25.768 4.168 -19.983 1.00 56.28 79 LEU A CA 1
ATOM 658 C C . LEU A 1 79 ? 24.645 5.191 -19.763 1.00 56.28 79 LEU A C 1
ATOM 660 O O . LEU A 1 79 ? 24.905 6.290 -19.275 1.00 56.28 79 LEU A O 1
ATOM 664 N N . GLY A 1 80 ? 23.400 4.838 -20.084 1.00 51.00 80 GLY A N 1
ATOM 665 C CA . GLY A 1 80 ? 22.238 5.725 -20.031 1.00 51.00 80 GLY A CA 1
ATOM 666 C C . GLY A 1 80 ? 21.821 6.223 -18.637 1.00 51.00 80 GLY A C 1
ATOM 667 O O . GLY A 1 80 ? 20.774 6.854 -18.530 1.00 51.00 80 GLY A O 1
ATOM 668 N N . MET A 1 81 ? 22.625 5.968 -17.596 1.00 42.25 81 MET A N 1
ATOM 669 C CA . MET A 1 81 ? 22.414 6.419 -16.212 1.00 42.25 81 MET A CA 1
ATOM 670 C C . MET A 1 81 ? 23.470 7.423 -15.706 1.00 42.25 81 MET A C 1
ATOM 672 O O . MET A 1 81 ? 23.401 7.840 -14.553 1.00 42.25 81 MET A O 1
ATOM 676 N N . THR A 1 82 ? 24.432 7.872 -16.522 1.00 31.28 82 THR A N 1
ATOM 677 C CA . THR A 1 82 ? 25.416 8.886 -16.085 1.00 31.28 82 THR A CA 1
ATOM 678 C C . THR A 1 82 ? 24.992 10.307 -16.452 1.00 31.28 82 THR A C 1
ATOM 680 O O . THR A 1 82 ? 25.681 11.004 -17.191 1.00 31.28 82 THR A O 1
ATOM 683 N N . LYS A 1 83 ? 23.861 10.760 -15.919 1.00 35.84 83 LYS A N 1
ATOM 684 C CA . LYS A 1 83 ? 23.699 12.171 -15.554 1.00 35.84 83 LYS A CA 1
ATOM 685 C C . LYS A 1 83 ? 22.972 12.208 -14.219 1.00 35.84 83 LYS A C 1
ATOM 687 O O . LYS A 1 83 ? 21.754 12.233 -14.182 1.00 35.84 83 LYS A O 1
ATOM 692 N N . ASN A 1 84 ? 23.748 12.205 -13.141 1.00 30.78 84 ASN A N 1
ATOM 693 C CA . ASN A 1 84 ? 23.352 12.835 -11.893 1.00 30.78 84 ASN A CA 1
ATOM 694 C C . ASN A 1 84 ? 24.527 13.679 -11.394 1.00 30.78 84 ASN A C 1
ATOM 696 O O . ASN A 1 84 ? 25.677 13.253 -11.465 1.00 30.78 84 ASN A O 1
ATOM 700 N N . SER A 1 85 ? 24.178 14.863 -10.886 1.00 30.92 85 SER A N 1
ATOM 701 C CA . SER A 1 85 ? 24.975 15.738 -10.021 1.00 30.92 85 SER A CA 1
ATOM 702 C C . SER A 1 85 ? 26.290 16.285 -10.586 1.00 30.92 85 SER A C 1
ATOM 704 O O . SER A 1 85 ? 27.356 15.744 -10.316 1.00 30.92 85 SER A O 1
ATOM 706 N N . THR A 1 86 ? 26.226 17.402 -11.312 1.00 26.38 86 THR A N 1
ATOM 707 C CA . THR A 1 86 ? 26.899 18.689 -11.001 1.00 26.38 86 THR A CA 1
ATOM 708 C C . THR A 1 86 ? 26.941 19.578 -12.253 1.00 26.38 86 THR A C 1
ATOM 710 O O . THR A 1 86 ? 27.160 19.105 -13.363 1.00 26.38 86 THR A O 1
ATOM 713 N N . SER A 1 87 ? 26.691 20.874 -12.040 1.00 26.77 87 SER A N 1
ATOM 714 C CA . SER A 1 87 ? 26.897 22.010 -12.955 1.00 26.77 87 SER A CA 1
ATOM 715 C C . SER A 1 87 ? 26.198 21.995 -14.323 1.00 26.77 87 SER A C 1
ATOM 717 O O . SER A 1 87 ? 26.762 21.587 -15.334 1.00 26.77 87 SER A O 1
ATOM 719 N N . SER A 1 88 ? 25.007 22.585 -14.392 1.00 23.41 88 SER A N 1
ATOM 720 C CA . SER A 1 88 ? 24.849 23.954 -14.921 1.00 23.41 88 SER A CA 1
ATOM 721 C C . SER A 1 88 ? 23.367 24.323 -14.940 1.00 23.41 88 SER A C 1
ATOM 723 O O . SER A 1 88 ? 22.606 23.935 -15.822 1.00 23.41 88 SER A O 1
ATOM 725 N N . ASP A 1 89 ? 22.977 25.105 -13.935 1.00 26.89 89 ASP A N 1
ATOM 726 C CA . ASP A 1 89 ? 21.903 26.073 -14.081 1.00 26.89 89 ASP A CA 1
ATOM 727 C C . ASP A 1 89 ? 22.218 26.925 -15.312 1.00 26.89 89 ASP A C 1
ATOM 729 O O . ASP A 1 89 ? 23.258 27.581 -15.351 1.00 26.89 89 ASP A O 1
ATOM 733 N N . THR A 1 90 ? 21.375 26.867 -16.340 1.00 25.00 90 THR A N 1
ATOM 734 C CA . THR A 1 90 ? 20.830 28.039 -17.042 1.00 25.00 90 THR A CA 1
ATOM 735 C C . THR A 1 90 ? 19.983 27.609 -18.245 1.00 25.00 90 THR A C 1
ATOM 737 O O . THR A 1 90 ? 20.440 26.907 -19.138 1.00 25.00 90 THR A O 1
ATOM 740 N N . LEU A 1 91 ? 18.757 28.148 -18.260 1.00 25.33 91 LEU A N 1
ATOM 741 C CA . LEU A 1 91 ? 17.913 28.440 -19.427 1.00 25.33 91 LEU A CA 1
ATOM 742 C C . LEU A 1 91 ? 17.106 27.294 -20.059 1.00 25.33 91 LEU A C 1
ATOM 744 O O . LEU A 1 91 ? 17.433 26.867 -21.157 1.00 25.33 91 LEU A O 1
ATOM 748 N N . ILE A 1 92 ? 15.951 26.963 -19.454 1.00 23.38 92 ILE A N 1
ATOM 749 C CA . ILE A 1 92 ? 14.623 26.997 -20.119 1.00 23.38 92 ILE A CA 1
ATOM 750 C C . ILE A 1 92 ? 13.575 27.451 -19.067 1.00 23.38 92 ILE A C 1
ATOM 752 O O . ILE A 1 92 ? 13.621 26.964 -17.935 1.00 23.38 92 ILE A O 1
ATOM 756 N N . PRO A 1 93 ? 12.679 28.413 -19.375 1.00 23.53 93 PRO A N 1
ATOM 757 C CA . PRO A 1 93 ? 11.793 29.055 -18.402 1.00 23.53 93 PRO A CA 1
ATOM 758 C C . PRO A 1 93 ? 10.622 28.176 -17.934 1.00 23.53 93 PRO A C 1
ATOM 760 O O . PRO A 1 93 ? 10.072 27.361 -18.668 1.00 23.53 93 PRO A O 1
ATOM 763 N N . ASN A 1 94 ? 10.247 28.426 -16.680 1.00 21.33 94 ASN A N 1
ATOM 764 C CA . ASN A 1 94 ? 9.191 27.817 -15.878 1.00 21.33 94 ASN A CA 1
ATOM 765 C C . ASN A 1 94 ? 7.860 27.536 -16.604 1.00 21.33 94 ASN A C 1
ATOM 767 O O . ASN A 1 94 ? 7.172 28.461 -17.029 1.00 21.33 94 ASN A O 1
ATOM 771 N N . ALA A 1 95 ? 7.398 26.288 -16.507 1.00 22.52 95 ALA A N 1
ATOM 772 C CA . ALA A 1 95 ? 5.995 25.989 -16.237 1.00 22.52 95 ALA A CA 1
ATOM 773 C C . ALA A 1 95 ? 5.942 25.198 -14.923 1.00 22.52 95 ALA A C 1
ATOM 775 O O . ALA A 1 95 ? 6.469 24.094 -14.804 1.00 22.52 95 ALA A O 1
ATOM 776 N N . GLN A 1 96 ? 5.389 25.833 -13.894 1.00 26.17 96 GLN A N 1
ATOM 777 C CA . GLN A 1 96 ? 5.275 25.298 -12.545 1.00 26.17 96 GLN A CA 1
ATOM 778 C C . GLN A 1 96 ? 4.327 24.094 -12.514 1.00 26.17 96 GLN A C 1
ATOM 780 O O . GLN A 1 96 ? 3.121 24.262 -12.639 1.00 26.17 96 GLN A O 1
ATOM 785 N N . LEU A 1 97 ? 4.854 22.911 -12.203 1.00 23.83 97 LEU A N 1
ATOM 786 C CA . LEU A 1 97 ? 4.117 21.877 -11.478 1.00 23.83 97 LEU A CA 1
ATOM 787 C C . LEU A 1 97 ? 4.971 21.459 -10.280 1.00 23.83 97 LEU A C 1
ATOM 789 O O . LEU A 1 97 ? 5.874 20.630 -10.356 1.00 23.83 97 LEU A O 1
ATOM 793 N N . LYS A 1 98 ? 4.702 22.115 -9.148 1.00 26.02 98 LYS A N 1
ATOM 794 C CA . LYS A 1 98 ? 5.159 21.680 -7.830 1.00 26.02 98 LYS A CA 1
ATOM 795 C C . LYS A 1 98 ? 4.554 20.307 -7.542 1.00 26.02 98 LYS A C 1
ATOM 797 O O . LYS A 1 98 ? 3.397 20.236 -7.152 1.00 26.02 98 LYS A O 1
ATOM 802 N N . THR A 1 99 ? 5.365 19.259 -7.568 1.00 22.70 99 THR A N 1
ATOM 803 C CA . THR A 1 99 ? 5.220 18.164 -6.603 1.00 22.70 99 THR A CA 1
ATOM 804 C C . THR A 1 99 ? 6.599 17.750 -6.125 1.00 22.70 99 THR A C 1
ATOM 806 O O . THR A 1 99 ? 7.339 17.048 -6.806 1.00 22.70 99 THR A O 1
ATOM 809 N N . SER A 1 100 ? 6.940 18.215 -4.926 1.00 26.81 100 SER A N 1
ATOM 810 C CA . SER A 1 100 ? 8.029 17.678 -4.120 1.00 26.81 100 SER A CA 1
ATOM 811 C C . SER A 1 100 ? 7.754 16.190 -3.879 1.00 26.81 100 SER A C 1
ATOM 813 O O . SER A 1 100 ? 6.899 15.847 -3.066 1.00 26.81 100 SER A O 1
ATOM 815 N N . ARG A 1 101 ? 8.423 15.295 -4.612 1.00 28.44 101 ARG A N 1
ATOM 816 C CA . ARG A 1 101 ? 8.399 13.853 -4.332 1.00 28.44 101 ARG A CA 1
ATOM 817 C C . ARG A 1 101 ? 9.786 13.441 -3.854 1.00 28.44 101 ARG A C 1
ATOM 819 O O . ARG A 1 101 ? 10.747 13.411 -4.616 1.00 28.44 101 ARG A O 1
ATOM 826 N N . ARG A 1 102 ? 9.883 13.183 -2.544 1.00 23.81 102 ARG A N 1
ATOM 827 C CA . ARG A 1 102 ? 11.077 12.663 -1.865 1.00 23.81 102 ARG A CA 1
ATOM 828 C C . ARG A 1 102 ? 11.537 11.382 -2.564 1.00 23.81 102 ARG A C 1
ATOM 830 O O . ARG A 1 102 ? 10.816 10.388 -2.568 1.00 23.81 102 ARG A O 1
ATOM 837 N N . SER A 1 103 ? 12.751 11.390 -3.105 1.00 22.19 103 SER A N 1
ATOM 838 C CA . SER A 1 103 ? 13.437 10.184 -3.558 1.00 22.19 103 SER A CA 1
ATOM 839 C C . SER A 1 103 ? 13.736 9.298 -2.347 1.00 22.19 103 SER A C 1
ATOM 841 O O . SER A 1 103 ? 14.636 9.589 -1.557 1.00 22.19 103 SER A O 1
ATOM 843 N N . ILE A 1 104 ? 12.970 8.224 -2.177 1.00 25.19 104 ILE A N 1
ATOM 844 C CA . ILE A 1 104 ? 13.299 7.179 -1.210 1.00 25.19 104 ILE A CA 1
ATOM 845 C C . ILE A 1 104 ? 14.429 6.354 -1.826 1.00 25.19 104 ILE A C 1
ATOM 847 O O . ILE A 1 104 ? 14.227 5.609 -2.784 1.00 25.19 104 ILE A O 1
ATOM 851 N N . ILE A 1 105 ? 15.632 6.531 -1.285 1.00 24.88 105 ILE A N 1
ATOM 852 C CA . ILE A 1 105 ? 16.792 5.682 -1.550 1.00 24.88 105 ILE A CA 1
ATOM 853 C C . ILE A 1 105 ? 16.435 4.283 -1.042 1.00 24.88 105 ILE A C 1
ATOM 855 O O . ILE A 1 105 ? 16.339 4.062 0.163 1.00 24.88 105 ILE A O 1
ATOM 859 N 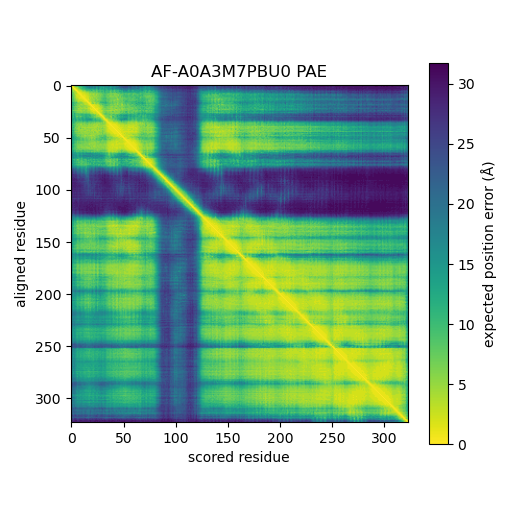N . ILE A 1 106 ? 16.215 3.337 -1.954 1.00 27.67 106 ILE A N 1
ATOM 860 C CA . ILE A 1 106 ? 16.116 1.919 -1.603 1.00 27.67 106 ILE A CA 1
ATOM 861 C C . ILE A 1 106 ? 17.548 1.448 -1.342 1.00 27.67 106 ILE A C 1
ATOM 863 O O . ILE A 1 106 ? 18.303 1.139 -2.265 1.00 27.67 106 ILE A O 1
ATOM 867 N N . SER A 1 107 ? 17.948 1.471 -0.073 1.00 22.39 107 SER A N 1
ATOM 868 C CA . SER A 1 107 ? 19.219 0.924 0.385 1.00 22.39 107 SER A CA 1
ATOM 869 C C . SER A 1 107 ? 19.266 -0.586 0.124 1.00 22.39 107 SER A C 1
ATOM 871 O O . SER A 1 107 ? 18.357 -1.339 0.471 1.00 22.39 107 SER A O 1
ATOM 873 N N . ARG A 1 108 ? 20.353 -1.033 -0.514 1.00 26.23 108 ARG A N 1
ATOM 874 C CA . ARG A 1 108 ? 20.724 -2.451 -0.612 1.00 26.23 108 ARG A CA 1
ATOM 875 C C . ARG A 1 108 ? 20.966 -3.003 0.802 1.00 26.23 108 ARG A C 1
ATOM 877 O O . ARG A 1 108 ? 21.741 -2.380 1.526 1.00 26.23 108 ARG A O 1
ATOM 884 N N . PRO A 1 109 ? 20.427 -4.172 1.184 1.00 23.36 109 PRO A N 1
ATOM 885 C CA . PRO A 1 109 ? 20.976 -4.906 2.312 1.00 23.36 109 PRO A CA 1
ATOM 886 C C . PRO A 1 109 ? 22.300 -5.550 1.877 1.00 23.36 109 PRO A C 1
ATOM 888 O O . PRO A 1 109 ? 22.385 -6.232 0.853 1.00 23.36 109 PRO A O 1
ATOM 891 N N . SER A 1 110 ? 23.351 -5.267 2.636 1.00 23.78 110 SER A N 1
ATOM 892 C CA . SER A 1 110 ? 24.688 -5.840 2.515 1.00 23.78 110 SER A CA 1
ATOM 893 C C . SER A 1 110 ? 24.665 -7.314 2.922 1.00 23.78 110 SER A C 1
ATOM 895 O O . SER A 1 110 ? 24.324 -7.635 4.056 1.00 23.78 110 SER A O 1
ATOM 897 N N . ILE A 1 111 ? 25.066 -8.209 2.016 1.00 28.88 111 ILE A N 1
ATOM 898 C CA . ILE A 1 111 ? 25.399 -9.598 2.352 1.00 28.88 111 ILE A CA 1
ATOM 899 C C . ILE A 1 111 ? 26.866 -9.804 1.984 1.00 28.88 111 ILE A C 1
ATOM 901 O O . ILE A 1 111 ? 27.281 -9.603 0.842 1.00 28.88 111 ILE A O 1
ATOM 905 N N . THR A 1 112 ? 27.643 -10.118 3.012 1.00 25.94 112 THR A N 1
ATOM 906 C CA . THR A 1 112 ? 29.079 -10.386 3.016 1.00 25.94 112 THR A CA 1
ATOM 907 C C . THR A 1 112 ? 29.434 -11.593 2.152 1.00 25.94 112 THR A C 1
ATOM 909 O O . THR A 1 112 ? 28.753 -12.615 2.181 1.00 25.94 112 THR A O 1
ATOM 912 N N . ALA A 1 113 ? 30.523 -11.461 1.399 1.00 30.33 113 ALA A N 1
ATOM 913 C CA . ALA A 1 113 ? 31.090 -12.497 0.550 1.00 30.33 113 ALA A CA 1
ATOM 914 C C . ALA A 1 113 ? 31.705 -13.652 1.362 1.00 30.33 113 ALA A C 1
ATOM 916 O O . ALA A 1 113 ? 32.448 -13.410 2.312 1.00 30.33 113 ALA A O 1
ATOM 917 N N . ALA A 1 114 ? 31.468 -14.888 0.915 1.00 24.05 114 ALA A N 1
ATOM 918 C CA . ALA A 1 114 ? 32.320 -16.046 1.181 1.00 24.05 114 ALA A CA 1
ATOM 919 C C . ALA A 1 114 ? 32.226 -17.050 0.007 1.00 24.05 114 ALA A C 1
ATOM 921 O O . ALA A 1 114 ? 31.194 -17.683 -0.193 1.00 24.05 114 ALA A O 1
ATOM 922 N N . ASN A 1 115 ? 33.282 -17.081 -0.821 1.00 25.20 115 ASN A N 1
ATOM 923 C CA . ASN A 1 115 ? 34.032 -18.236 -1.372 1.00 25.20 115 ASN A CA 1
ATOM 924 C C . ASN A 1 115 ? 33.408 -19.641 -1.139 1.00 25.20 115 ASN A C 1
ATOM 926 O O . ASN A 1 115 ? 32.992 -19.920 -0.024 1.00 25.20 115 ASN A O 1
ATOM 930 N N . THR A 1 116 ? 33.351 -20.636 -2.043 1.00 27.03 116 THR A N 1
ATOM 931 C CA . THR A 1 116 ? 34.178 -21.066 -3.202 1.00 27.03 116 THR A CA 1
ATOM 932 C C . THR A 1 116 ? 33.462 -22.267 -3.876 1.00 27.03 116 THR A C 1
ATOM 934 O O . THR A 1 116 ? 33.025 -23.160 -3.162 1.00 27.03 116 THR A O 1
ATOM 937 N N . SER A 1 117 ? 33.232 -22.241 -5.200 1.00 30.12 117 SER A N 1
ATOM 938 C CA . SER A 1 117 ? 33.822 -23.127 -6.247 1.00 30.12 117 SER A CA 1
ATOM 939 C C . SER A 1 117 ? 32.918 -24.330 -6.675 1.00 30.12 117 SER A C 1
ATOM 941 O O . SER A 1 117 ? 31.878 -24.537 -6.058 1.00 30.12 117 SER A O 1
ATOM 943 N N . PRO A 1 118 ? 33.139 -24.982 -7.844 1.00 48.78 118 PRO A N 1
ATOM 944 C CA . PRO A 1 118 ? 32.228 -24.898 -8.998 1.00 48.78 118 PRO A CA 1
ATOM 945 C C . PRO A 1 118 ? 31.655 -26.259 -9.454 1.00 48.78 118 PRO A C 1
ATOM 947 O O . PRO A 1 118 ? 32.343 -27.272 -9.403 1.00 48.78 118 PRO A O 1
ATOM 950 N N . MET A 1 119 ? 30.429 -26.302 -9.989 1.00 23.30 119 MET A N 1
ATOM 951 C CA . MET A 1 119 ? 29.914 -27.513 -10.649 1.00 23.30 119 MET A CA 1
ATOM 952 C C . MET A 1 119 ? 28.905 -27.185 -11.759 1.00 23.30 119 MET A C 1
ATOM 954 O O . MET A 1 119 ? 27.799 -26.723 -11.507 1.00 23.30 119 MET A O 1
ATOM 958 N N . LEU A 1 120 ? 29.376 -27.414 -12.988 1.00 27.77 120 LEU A N 1
ATOM 959 C CA . LEU A 1 120 ? 28.675 -27.824 -14.209 1.00 27.77 120 LEU A CA 1
ATOM 960 C C . LEU A 1 120 ? 27.270 -27.254 -14.522 1.00 27.77 120 LEU A C 1
ATOM 962 O O . LEU A 1 120 ? 26.253 -27.741 -14.047 1.00 27.77 120 LEU A O 1
ATOM 966 N N . GLY A 1 121 ? 27.242 -26.372 -15.532 1.00 29.31 121 GLY A N 1
ATOM 967 C CA . GLY A 1 121 ? 26.333 -26.531 -16.677 1.00 29.31 121 GLY A CA 1
ATOM 968 C C . GLY A 1 121 ? 24.936 -25.910 -16.597 1.00 29.31 121 GLY A C 1
ATOM 969 O O . GLY A 1 121 ? 23.963 -26.640 -16.727 1.00 29.31 121 GLY A O 1
ATOM 970 N N . LEU A 1 122 ? 24.821 -24.577 -16.475 1.00 30.03 122 LEU A N 1
ATOM 971 C CA . LEU A 1 122 ? 23.552 -23.841 -16.691 1.00 30.03 122 LEU A CA 1
ATOM 972 C C . LEU A 1 122 ? 23.739 -22.334 -17.013 1.00 30.03 122 LEU A C 1
ATOM 974 O O . LEU A 1 122 ? 22.938 -21.496 -16.621 1.00 30.03 122 LEU A O 1
ATOM 978 N N . VAL A 1 123 ? 24.809 -21.957 -17.725 1.00 34.19 123 VAL A N 1
ATOM 979 C CA . VAL A 1 123 ? 25.253 -20.544 -17.845 1.00 34.19 123 VAL A CA 1
ATOM 980 C C . VAL A 1 123 ? 24.600 -19.736 -18.993 1.00 34.19 123 VAL A C 1
ATOM 982 O O . VAL A 1 123 ? 24.861 -18.550 -19.123 1.00 34.19 123 VAL A O 1
ATOM 985 N N . SER A 1 124 ? 23.706 -20.280 -19.824 1.00 41.38 124 SER A N 1
ATOM 986 C CA . SER A 1 124 ? 23.186 -19.519 -20.986 1.00 41.38 124 SER A CA 1
ATOM 987 C C . SER A 1 124 ? 21.845 -18.798 -20.790 1.00 41.38 124 SER A C 1
ATOM 989 O O . SER A 1 124 ? 21.562 -17.873 -21.543 1.00 41.38 124 SER A O 1
ATOM 991 N N . ALA A 1 125 ? 21.021 -19.166 -19.804 1.00 45.47 125 ALA A N 1
ATOM 992 C CA . ALA A 1 125 ? 19.661 -18.616 -19.667 1.00 45.47 125 ALA A CA 1
ATOM 993 C C . ALA A 1 125 ? 19.536 -17.506 -18.604 1.00 45.47 125 ALA A C 1
ATOM 995 O O . ALA A 1 125 ? 18.753 -16.568 -18.758 1.00 45.47 125 ALA A O 1
ATOM 996 N N . THR A 1 126 ? 20.322 -17.579 -17.529 1.00 51.75 126 THR A N 1
ATOM 997 C CA . THR A 1 126 ? 20.234 -16.648 -16.391 1.00 51.75 126 THR A CA 1
ATOM 998 C C . THR A 1 126 ? 20.778 -15.259 -16.723 1.00 51.75 126 THR A C 1
ATOM 1000 O O . THR A 1 126 ? 20.227 -14.251 -16.282 1.00 51.75 126 THR A O 1
ATOM 1003 N N . ASP A 1 127 ? 21.817 -15.188 -17.555 1.00 61.47 127 ASP A N 1
ATOM 1004 C CA . ASP A 1 127 ? 22.470 -13.924 -17.907 1.00 61.47 127 ASP A CA 1
ATOM 1005 C C . ASP A 1 127 ? 21.639 -13.111 -18.908 1.00 61.47 127 ASP A C 1
ATOM 1007 O O . ASP A 1 127 ? 21.553 -11.886 -18.802 1.00 61.47 127 ASP A O 1
ATOM 1011 N N . GLU A 1 128 ? 20.965 -13.776 -19.851 1.00 65.31 128 GLU A N 1
ATOM 1012 C CA . GLU A 1 128 ? 20.065 -13.110 -20.800 1.00 65.31 128 GLU A CA 1
ATOM 1013 C C . GLU A 1 128 ? 18.826 -12.543 -20.095 1.00 65.31 128 GLU A C 1
ATOM 1015 O O . GLU A 1 128 ? 18.454 -11.392 -20.339 1.00 65.31 128 GLU A O 1
ATOM 1020 N N . ASN A 1 129 ? 18.254 -13.292 -19.147 1.00 68.69 129 ASN A N 1
ATOM 1021 C CA . ASN A 1 129 ? 17.135 -12.835 -18.321 1.00 68.69 129 ASN A CA 1
ATOM 1022 C C . ASN A 1 129 ? 17.520 -11.656 -17.411 1.00 68.69 129 ASN A C 1
ATOM 1024 O O . ASN A 1 129 ? 16.721 -10.735 -17.218 1.00 68.69 129 ASN A O 1
ATOM 1028 N N . ALA A 1 130 ? 18.748 -11.641 -16.884 1.00 71.38 130 ALA A N 1
ATOM 1029 C CA . ALA A 1 130 ? 19.257 -10.532 -16.082 1.00 71.38 130 ALA A CA 1
ATOM 1030 C C . ALA A 1 130 ? 19.460 -9.254 -16.914 1.00 71.38 130 ALA A C 1
ATOM 1032 O O . ALA A 1 130 ? 19.075 -8.169 -16.473 1.00 71.38 130 ALA A O 1
ATOM 1033 N N . VAL A 1 131 ? 20.006 -9.371 -18.131 1.00 74.50 131 VAL A N 1
ATOM 1034 C CA . VAL A 1 131 ? 20.157 -8.239 -19.066 1.00 74.50 131 VAL A CA 1
ATOM 1035 C C . VAL A 1 131 ? 18.796 -7.700 -19.504 1.00 74.50 131 VAL A C 1
ATOM 1037 O O . VAL A 1 131 ? 18.612 -6.487 -19.592 1.00 74.50 131 VAL A O 1
ATOM 1040 N N . LEU A 1 132 ? 17.830 -8.583 -19.749 1.00 77.12 132 LEU A N 1
ATOM 1041 C CA . LEU A 1 132 ? 16.466 -8.210 -20.109 1.00 77.12 132 LEU A CA 1
ATOM 1042 C C . LEU A 1 132 ? 15.755 -7.476 -18.961 1.00 77.12 132 LEU A C 1
ATOM 1044 O O . LEU A 1 132 ? 15.074 -6.480 -19.194 1.00 77.12 132 LEU A O 1
ATOM 1048 N N . LEU A 1 133 ? 15.955 -7.910 -17.714 1.00 77.69 133 LEU A N 1
ATOM 1049 C CA . LEU A 1 133 ? 15.448 -7.194 -16.544 1.00 77.69 133 LEU A CA 1
ATOM 1050 C C . LEU A 1 133 ? 16.102 -5.811 -16.396 1.00 77.69 133 LEU A C 1
ATOM 1052 O O . LEU A 1 133 ? 15.402 -4.828 -16.155 1.00 77.69 133 LEU A O 1
ATOM 1056 N N . ASP A 1 134 ? 17.426 -5.713 -16.545 1.00 78.81 134 ASP A N 1
ATOM 1057 C CA . ASP A 1 134 ? 18.141 -4.428 -16.498 1.00 78.81 134 ASP A CA 1
ATOM 1058 C C . ASP A 1 134 ? 17.647 -3.478 -17.599 1.00 78.81 134 ASP A C 1
ATOM 1060 O O . ASP A 1 134 ? 17.409 -2.297 -17.354 1.00 78.81 134 ASP A O 1
ATOM 1064 N N . TYR A 1 135 ? 17.381 -4.013 -18.791 1.00 82.44 135 TYR A N 1
ATOM 1065 C CA . TYR A 1 135 ? 16.755 -3.270 -19.875 1.00 82.44 135 TYR A CA 1
ATOM 1066 C C . TYR A 1 135 ? 15.373 -2.738 -19.478 1.00 82.44 135 TYR A C 1
ATOM 1068 O O . TYR A 1 135 ? 15.160 -1.526 -19.515 1.00 82.44 135 TYR A O 1
ATOM 1076 N N . TYR A 1 136 ? 14.452 -3.606 -19.043 1.00 81.88 136 TYR A N 1
ATOM 1077 C CA . TYR A 1 136 ? 13.098 -3.171 -18.697 1.00 81.88 136 TYR A CA 1
ATOM 1078 C C . TYR A 1 136 ? 13.093 -2.171 -17.544 1.00 81.88 136 TYR A C 1
ATOM 1080 O O . TYR A 1 136 ? 12.467 -1.122 -17.661 1.00 81.88 136 TYR A O 1
ATOM 1088 N N . THR A 1 137 ? 13.846 -2.428 -16.474 1.00 81.75 137 THR A N 1
ATOM 1089 C CA . THR A 1 137 ? 13.945 -1.503 -15.331 1.00 81.75 137 THR A CA 1
ATOM 1090 C C . THR A 1 137 ? 14.442 -0.117 -15.741 1.00 81.75 137 THR A C 1
ATOM 1092 O O . THR A 1 137 ? 13.910 0.884 -15.263 1.00 81.75 137 THR A O 1
ATOM 1095 N N . LYS A 1 138 ? 15.387 -0.033 -16.684 1.00 81.88 138 LYS A N 1
ATOM 1096 C CA . LYS A 1 138 ? 15.847 1.245 -17.244 1.00 81.88 138 LYS A CA 1
ATOM 1097 C C . LYS A 1 138 ? 14.822 1.894 -18.162 1.00 81.88 138 LYS A C 1
ATOM 1099 O O . LYS A 1 138 ? 14.598 3.092 -18.035 1.00 81.88 138 LYS A O 1
ATOM 1104 N N . THR A 1 139 ? 14.169 1.132 -19.043 1.00 79.50 139 THR A N 1
ATOM 1105 C CA . THR A 1 139 ? 13.088 1.675 -19.886 1.00 79.50 139 THR A CA 1
ATOM 1106 C C . THR A 1 139 ? 11.960 2.257 -19.046 1.00 79.50 139 THR A C 1
ATOM 1108 O O . THR A 1 139 ? 11.537 3.377 -19.304 1.00 79.50 139 THR A O 1
ATOM 1111 N N . ILE A 1 140 ? 11.560 1.569 -17.977 1.00 82.69 140 ILE A N 1
ATOM 1112 C CA . ILE A 1 140 ? 10.549 2.049 -17.033 1.00 82.69 140 ILE A CA 1
ATOM 1113 C C . ILE A 1 140 ? 11.017 3.339 -16.359 1.00 82.69 140 ILE A C 1
ATOM 1115 O O . ILE A 1 140 ? 10.281 4.319 -16.352 1.00 82.69 140 ILE A O 1
ATOM 1119 N N . HIS A 1 141 ? 12.266 3.387 -15.887 1.00 81.00 141 HIS A N 1
ATOM 1120 C CA . HIS A 1 141 ? 12.824 4.604 -15.300 1.00 81.00 141 HIS A CA 1
ATOM 1121 C C . HIS A 1 141 ? 12.814 5.791 -16.281 1.00 81.00 141 HIS A C 1
ATOM 1123 O O . HIS A 1 141 ? 12.596 6.928 -15.867 1.00 81.00 141 HIS A O 1
ATOM 1129 N N . TYR A 1 142 ? 13.018 5.567 -17.585 1.00 79.50 142 TYR A N 1
ATOM 1130 C CA . TYR A 1 142 ? 12.880 6.638 -18.577 1.00 79.50 142 TYR A CA 1
ATOM 1131 C C . TYR A 1 142 ? 11.444 7.157 -18.680 1.00 79.50 142 TYR A C 1
ATOM 1133 O O . TYR A 1 142 ? 11.255 8.365 -18.799 1.00 79.50 142 TYR A O 1
ATOM 1141 N N . TYR A 1 143 ? 10.434 6.293 -18.612 1.00 81.12 143 TYR A N 1
ATOM 1142 C CA . TYR A 1 143 ? 9.039 6.739 -18.592 1.00 81.12 143 TYR A CA 1
ATOM 1143 C C . TYR A 1 143 ? 8.668 7.453 -17.289 1.00 81.12 143 TYR A C 1
ATOM 1145 O O . TYR A 1 143 ? 7.993 8.482 -17.349 1.00 81.12 143 TYR A O 1
ATOM 1153 N N . ASP A 1 144 ? 9.187 6.988 -16.148 1.00 79.88 144 ASP A N 1
ATOM 1154 C CA . ASP A 1 144 ? 9.006 7.639 -14.845 1.00 79.88 144 ASP A CA 1
ATOM 1155 C C . ASP A 1 144 ? 9.564 9.073 -14.850 1.00 79.88 144 ASP A C 1
ATOM 1157 O O . ASP A 1 144 ? 8.904 9.996 -14.374 1.00 79.88 144 ASP A O 1
ATOM 1161 N N . LEU A 1 145 ? 10.754 9.290 -15.431 1.00 80.38 145 LEU A N 1
ATOM 1162 C CA . LEU A 1 145 ? 11.365 10.624 -15.548 1.00 80.38 145 LEU A CA 1
ATOM 1163 C C . LEU A 1 145 ? 10.550 11.587 -16.415 1.00 80.38 145 LEU A C 1
ATOM 1165 O O . LEU A 1 145 ? 10.539 12.788 -16.157 1.00 80.38 145 LEU A O 1
ATOM 1169 N N . ASN A 1 146 ? 9.884 11.064 -17.442 1.00 77.38 146 ASN A N 1
ATOM 1170 C CA . ASN A 1 146 ? 9.067 11.859 -18.353 1.00 77.38 146 ASN A CA 1
ATOM 1171 C C . ASN A 1 146 ? 7.614 12.016 -17.866 1.00 77.38 146 ASN A C 1
ATOM 1173 O O . ASN A 1 146 ? 6.823 12.676 -18.530 1.00 77.38 146 ASN A O 1
ATOM 1177 N N . GLY A 1 147 ? 7.260 11.430 -16.714 1.00 77.88 147 GLY A N 1
ATOM 1178 C CA . GLY A 1 147 ? 5.935 11.538 -16.095 1.00 77.88 147 GLY A CA 1
ATOM 1179 C C . GLY A 1 147 ? 4.847 10.649 -16.712 1.00 77.88 147 GLY A C 1
ATOM 1180 O O . GLY A 1 147 ? 3.700 10.706 -16.275 1.00 77.88 147 GLY A O 1
ATOM 1181 N N . ASN A 1 148 ? 5.185 9.798 -17.684 1.00 82.12 148 ASN A N 1
ATOM 1182 C CA . ASN A 1 148 ? 4.230 8.957 -18.412 1.00 82.12 148 ASN A CA 1
ATOM 1183 C C . ASN A 1 148 ? 4.126 7.559 -17.780 1.00 82.12 148 ASN A C 1
ATOM 1185 O O . ASN A 1 148 ? 4.635 6.572 -18.313 1.00 82.12 148 ASN A O 1
ATOM 1189 N N . LEU A 1 149 ? 3.455 7.475 -16.629 1.00 81.62 149 LEU A N 1
ATOM 1190 C CA . LEU A 1 149 ? 3.354 6.242 -15.834 1.00 81.62 149 LEU A CA 1
ATOM 1191 C C . LEU A 1 149 ? 2.469 5.159 -16.478 1.00 81.62 149 LEU A C 1
ATOM 1193 O O . LEU A 1 149 ? 2.717 3.969 -16.286 1.00 81.62 149 LEU A O 1
ATOM 1197 N N . GLU A 1 150 ? 1.462 5.537 -17.268 1.00 84.94 150 GLU A N 1
ATOM 1198 C CA . GLU A 1 150 ? 0.576 4.577 -17.951 1.00 84.94 150 GLU A CA 1
ATOM 1199 C C . GLU A 1 150 ? 1.331 3.757 -19.008 1.00 84.94 150 GLU A C 1
ATOM 1201 O O . GLU A 1 150 ? 1.194 2.535 -19.070 1.00 84.94 150 GLU A O 1
ATOM 1206 N N . ALA A 1 151 ? 2.229 4.407 -19.752 1.00 83.31 151 ALA A N 1
ATOM 1207 C CA . ALA A 1 151 ? 3.116 3.751 -20.709 1.00 83.31 151 ALA A CA 1
ATOM 1208 C C . ALA A 1 151 ? 4.087 2.775 -20.027 1.00 83.31 151 ALA A C 1
ATOM 1210 O O . ALA A 1 151 ? 4.355 1.681 -20.531 1.00 83.31 151 ALA A O 1
ATOM 1211 N N . ALA A 1 152 ? 4.594 3.152 -18.847 1.00 84.75 152 ALA A N 1
ATOM 1212 C CA . ALA A 1 152 ? 5.442 2.282 -18.041 1.00 84.75 152 ALA A CA 1
ATOM 1213 C C . ALA A 1 152 ? 4.692 1.012 -17.606 1.00 84.75 152 ALA A C 1
ATOM 1215 O O . ALA A 1 152 ? 5.248 -0.085 -17.667 1.00 84.75 152 ALA A O 1
ATOM 1216 N N . ILE A 1 153 ? 3.422 1.142 -17.211 1.00 86.31 153 ILE A N 1
ATOM 1217 C CA . ILE A 1 153 ? 2.566 0.011 -16.828 1.00 86.31 153 ILE A CA 1
ATOM 1218 C C . ILE A 1 153 ? 2.360 -0.943 -18.003 1.00 86.31 153 ILE A C 1
ATOM 1220 O O . ILE A 1 153 ? 2.543 -2.151 -17.837 1.00 86.31 153 ILE A O 1
ATOM 1224 N N . GLU A 1 154 ? 2.022 -0.421 -19.182 1.00 85.31 154 GLU A N 1
ATOM 1225 C CA . GLU A 1 154 ? 1.808 -1.243 -20.375 1.00 85.31 154 GLU A CA 1
ATOM 1226 C C . GLU A 1 154 ? 3.081 -2.016 -20.758 1.00 85.31 154 GLU A C 1
ATOM 1228 O O . GLU A 1 154 ? 3.031 -3.210 -21.070 1.00 85.31 154 GLU A O 1
ATOM 1233 N N . LEU A 1 155 ? 4.250 -1.377 -20.660 1.00 83.94 155 LEU A N 1
ATOM 1234 C CA . LEU A 1 155 ? 5.530 -2.045 -20.885 1.00 83.94 155 LEU A CA 1
ATOM 1235 C C . LEU A 1 155 ? 5.799 -3.157 -19.873 1.00 83.94 155 LEU A C 1
ATOM 1237 O O . LEU A 1 155 ? 6.247 -4.233 -20.272 1.00 83.94 155 LEU A O 1
ATOM 1241 N N . ILE A 1 156 ? 5.502 -2.940 -18.589 1.00 84.25 156 ILE A N 1
ATOM 1242 C CA . ILE A 1 156 ? 5.671 -3.969 -17.555 1.00 84.25 156 ILE A CA 1
ATOM 1243 C C . ILE A 1 156 ? 4.726 -5.149 -17.798 1.00 84.25 156 ILE A C 1
ATOM 1245 O O . ILE A 1 156 ? 5.158 -6.298 -17.727 1.00 84.25 156 ILE A O 1
ATOM 1249 N N . GLN A 1 157 ? 3.454 -4.893 -18.109 1.00 85.50 157 GLN A N 1
ATOM 1250 C CA . GLN A 1 157 ? 2.480 -5.947 -18.406 1.00 85.50 157 GLN A CA 1
ATOM 1251 C C . GLN A 1 157 ? 2.912 -6.774 -19.621 1.00 85.50 157 GLN A C 1
ATOM 1253 O O . GLN A 1 157 ? 2.928 -8.004 -19.562 1.00 85.50 157 GLN A O 1
ATOM 1258 N N . ASN A 1 158 ? 3.350 -6.108 -20.689 1.00 83.00 158 ASN A N 1
ATOM 1259 C CA . ASN A 1 158 ? 3.872 -6.773 -21.877 1.00 83.00 158 ASN A CA 1
ATOM 1260 C C . ASN A 1 158 ? 5.148 -7.575 -21.586 1.00 83.00 158 ASN A C 1
ATOM 1262 O O . ASN A 1 158 ? 5.303 -8.678 -22.111 1.00 83.00 158 ASN A O 1
ATOM 1266 N N . ALA A 1 159 ? 6.042 -7.063 -20.736 1.00 81.06 159 ALA A N 1
ATOM 1267 C CA . ALA A 1 159 ? 7.232 -7.790 -20.305 1.00 81.06 159 ALA A CA 1
ATOM 1268 C C . ALA A 1 159 ? 6.859 -9.057 -19.515 1.00 81.06 159 ALA A C 1
ATOM 1270 O O . ALA A 1 159 ? 7.399 -10.128 -19.785 1.00 81.06 159 ALA A O 1
ATOM 1271 N N . LEU A 1 160 ? 5.905 -8.965 -18.582 1.00 82.69 160 LEU A N 1
ATOM 1272 C CA . LEU A 1 160 ? 5.436 -10.109 -17.791 1.00 82.69 160 LEU A CA 1
ATOM 1273 C C . LEU A 1 160 ? 4.768 -11.194 -18.654 1.00 82.69 160 LEU A C 1
ATOM 1275 O O . LEU A 1 160 ? 4.922 -12.375 -18.349 1.00 82.69 160 LEU A O 1
ATOM 1279 N N . LEU A 1 161 ? 4.061 -10.813 -19.725 1.00 81.62 161 LEU A N 1
ATOM 1280 C CA . LEU A 1 161 ? 3.438 -11.754 -20.665 1.00 81.62 161 LEU A CA 1
ATOM 1281 C C . LEU A 1 161 ? 4.456 -12.427 -21.595 1.00 81.62 161 LEU A C 1
ATOM 1283 O O . LEU A 1 161 ? 4.340 -13.617 -21.881 1.00 81.62 161 LEU A O 1
ATOM 1287 N N . LYS A 1 162 ? 5.434 -11.668 -22.102 1.00 72.38 162 LYS A N 1
ATOM 1288 C CA . LYS A 1 162 ? 6.368 -12.143 -23.136 1.00 72.38 162 LYS A CA 1
ATOM 1289 C C . LYS A 1 162 ? 7.560 -12.914 -22.575 1.00 72.38 162 LYS A C 1
ATOM 1291 O O . LYS A 1 162 ? 8.132 -13.730 -23.295 1.00 72.38 162 LYS A O 1
ATOM 1296 N N . CYS A 1 163 ? 7.967 -12.650 -21.335 1.00 67.19 163 CYS A N 1
ATOM 1297 C CA . CYS A 1 163 ? 9.262 -13.093 -20.824 1.00 67.19 163 CYS A CA 1
ATOM 1298 C C . CYS A 1 163 ? 9.127 -14.050 -19.632 1.00 67.19 163 CYS A C 1
ATOM 1300 O O . CYS A 1 163 ? 8.446 -13.774 -18.642 1.00 67.19 163 CYS A O 1
ATOM 1302 N N . GLN A 1 164 ? 9.851 -15.172 -19.689 1.00 71.31 164 GLN A N 1
ATOM 1303 C CA . GLN A 1 164 ? 9.980 -16.100 -18.566 1.00 71.31 164 GLN A CA 1
ATOM 1304 C C . GLN A 1 164 ? 11.060 -15.601 -17.603 1.00 71.31 164 GLN A C 1
ATOM 1306 O O . GLN A 1 164 ? 12.206 -16.032 -17.640 1.00 71.31 164 GLN A O 1
ATOM 1311 N N . PHE A 1 165 ? 10.691 -14.649 -16.749 1.00 69.44 165 PHE A N 1
ATOM 1312 C CA . PHE A 1 165 ? 11.580 -14.154 -15.703 1.00 69.44 165 PHE A CA 1
ATOM 1313 C C . PHE A 1 165 ? 11.690 -15.122 -14.520 1.00 69.44 165 PHE A C 1
ATOM 1315 O O . PHE A 1 165 ? 10.704 -15.759 -14.128 1.00 69.44 165 PHE A O 1
ATOM 1322 N N . ASP A 1 166 ? 12.865 -15.126 -13.890 1.00 77.00 166 ASP A N 1
ATOM 1323 C CA . ASP A 1 166 ? 13.092 -15.747 -12.585 1.00 77.00 166 ASP A CA 1
ATOM 1324 C C . ASP A 1 166 ? 12.147 -15.169 -11.523 1.00 77.00 166 ASP A C 1
ATOM 1326 O O . ASP A 1 166 ? 11.722 -14.011 -11.607 1.00 77.00 166 ASP A O 1
ATOM 1330 N N . TYR A 1 167 ? 11.880 -15.944 -10.470 1.00 73.00 167 TYR A N 1
ATOM 1331 C CA . TYR A 1 167 ? 10.983 -15.553 -9.375 1.00 73.00 167 TYR A CA 1
ATOM 1332 C C . TYR A 1 167 ? 11.340 -14.174 -8.779 1.00 73.00 167 TYR A C 1
ATOM 1334 O O . TYR A 1 167 ? 10.495 -13.282 -8.689 1.00 73.00 167 TYR A O 1
ATOM 1342 N N . LYS A 1 168 ? 12.628 -13.944 -8.497 1.00 78.00 168 LYS A N 1
ATOM 1343 C CA . LYS A 1 168 ? 13.148 -12.693 -7.922 1.00 78.00 168 LYS A CA 1
ATOM 1344 C C . LYS A 1 168 ? 13.024 -11.500 -8.875 1.00 78.00 168 LYS A C 1
ATOM 1346 O O . LYS A 1 168 ? 12.853 -10.359 -8.447 1.00 78.00 168 LYS A O 1
ATOM 1351 N N . SER A 1 169 ? 13.134 -11.755 -10.174 1.00 77.62 169 SER A N 1
ATOM 1352 C CA . SER A 1 169 ? 13.033 -10.741 -11.225 1.00 77.62 169 SER A CA 1
ATOM 1353 C C . SER A 1 169 ? 11.575 -10.330 -11.447 1.00 77.62 169 SER A C 1
ATOM 1355 O O . SER A 1 169 ? 11.289 -9.136 -11.535 1.00 77.62 169 SER A O 1
ATOM 1357 N N . LYS A 1 170 ? 10.640 -11.293 -11.418 1.00 81.31 170 LYS A N 1
ATOM 1358 C CA . LYS A 1 170 ? 9.190 -11.024 -11.439 1.00 81.31 170 LYS A CA 1
ATOM 1359 C C . LYS A 1 170 ? 8.758 -10.172 -10.255 1.00 81.31 170 LYS A C 1
ATOM 1361 O O . LYS A 1 170 ? 8.076 -9.172 -10.446 1.00 81.31 170 LYS A O 1
ATOM 1366 N N . SER A 1 171 ? 9.202 -10.526 -9.053 1.00 79.94 171 SER A N 1
ATOM 1367 C CA . SER A 1 171 ? 8.897 -9.779 -7.829 1.00 79.94 171 SER A CA 1
ATOM 1368 C C . SER A 1 171 ? 9.306 -8.307 -7.922 1.00 79.94 171 SER A C 1
ATOM 1370 O O . SER A 1 171 ? 8.496 -7.419 -7.660 1.00 79.94 171 SER A O 1
ATOM 1372 N N . LYS A 1 172 ? 10.519 -8.018 -8.414 1.00 82.19 172 LYS A N 1
ATOM 1373 C CA . LYS A 1 172 ? 10.965 -6.634 -8.650 1.00 82.19 172 LYS A CA 1
ATOM 1374 C C . LYS A 1 172 ? 10.061 -5.879 -9.624 1.00 82.19 172 LYS A C 1
ATOM 1376 O O . LYS A 1 172 ? 9.738 -4.723 -9.364 1.00 82.19 172 LYS A O 1
ATOM 1381 N N . LEU A 1 173 ? 9.649 -6.515 -10.722 1.00 84.31 173 LEU A N 1
ATOM 1382 C CA . LEU A 1 173 ? 8.736 -5.902 -11.690 1.00 84.31 173 LEU A CA 1
ATOM 1383 C C . LEU A 1 173 ? 7.362 -5.628 -11.073 1.00 84.31 173 LEU A C 1
ATOM 1385 O O . LEU A 1 173 ? 6.832 -4.538 -11.266 1.00 84.31 173 LEU A O 1
ATOM 1389 N N . TYR A 1 174 ? 6.822 -6.552 -10.273 1.00 86.31 174 TYR A N 1
ATOM 1390 C CA . TYR A 1 174 ? 5.581 -6.321 -9.530 1.00 86.31 174 TYR A CA 1
ATOM 1391 C C . TYR A 1 174 ? 5.706 -5.183 -8.513 1.00 86.31 174 TYR A C 1
ATOM 1393 O O . TYR A 1 174 ? 4.768 -4.407 -8.375 1.00 86.31 174 TYR A O 1
ATOM 1401 N N . CYS A 1 175 ? 6.851 -5.015 -7.846 1.00 84.75 175 CYS A N 1
ATOM 1402 C CA . CYS A 1 175 ? 7.081 -3.871 -6.956 1.00 84.75 175 CYS A CA 1
ATOM 1403 C C . CYS A 1 175 ? 7.078 -2.533 -7.712 1.00 84.75 175 CYS A C 1
ATOM 1405 O O . CYS A 1 175 ? 6.527 -1.549 -7.219 1.00 84.75 175 CYS A O 1
ATOM 1407 N N . ILE A 1 176 ? 7.683 -2.491 -8.904 1.00 84.88 176 ILE A N 1
ATOM 1408 C CA . ILE A 1 176 ? 7.687 -1.295 -9.757 1.00 84.88 176 ILE A CA 1
ATOM 1409 C C . ILE A 1 176 ? 6.273 -1.015 -10.282 1.00 84.88 176 ILE A C 1
ATOM 1411 O O . ILE A 1 176 ? 5.812 0.119 -10.201 1.00 84.88 176 ILE A O 1
ATOM 1415 N N . LEU A 1 177 ? 5.559 -2.052 -10.726 1.00 88.31 177 LEU A N 1
ATOM 1416 C CA . LEU A 1 177 ? 4.166 -1.972 -11.170 1.00 88.31 177 LEU A CA 1
ATOM 1417 C C . LEU A 1 177 ? 3.230 -1.482 -10.057 1.00 88.31 177 LEU A C 1
ATOM 1419 O O . LEU A 1 177 ? 2.360 -0.648 -10.275 1.00 88.31 177 LEU A O 1
ATOM 1423 N N . PHE A 1 178 ? 3.421 -1.992 -8.843 1.00 88.19 178 PHE A N 1
ATOM 1424 C CA . PHE A 1 178 ? 2.686 -1.551 -7.667 1.00 88.19 178 PHE A CA 1
ATOM 1425 C C . PHE A 1 178 ? 2.925 -0.062 -7.407 1.00 88.19 178 PHE A C 1
ATOM 1427 O O . PHE A 1 178 ? 1.976 0.688 -7.191 1.00 88.19 178 PHE A O 1
ATOM 1434 N N . LYS A 1 179 ? 4.186 0.382 -7.464 1.00 87.44 179 LYS A N 1
ATOM 1435 C CA . LYS A 1 179 ? 4.538 1.789 -7.261 1.00 87.44 179 LYS A CA 1
ATOM 1436 C C . LYS A 1 179 ? 3.889 2.690 -8.317 1.00 87.44 179 LYS A C 1
ATOM 1438 O O . LYS A 1 179 ? 3.298 3.697 -7.943 1.00 87.44 179 LYS A O 1
ATOM 1443 N N . SER A 1 180 ? 3.934 2.314 -9.596 1.00 86.38 180 SER A N 1
ATOM 1444 C CA . SER A 1 180 ? 3.322 3.115 -10.663 1.00 86.38 180 SER A CA 1
ATOM 1445 C C . SER A 1 180 ? 1.797 3.194 -10.537 1.00 86.38 180 SER A C 1
ATOM 1447 O O . SER A 1 180 ? 1.235 4.273 -10.713 1.00 86.38 180 SER A O 1
ATOM 1449 N N . TYR A 1 181 ? 1.113 2.111 -10.144 1.00 89.56 181 TYR A N 1
ATOM 1450 C CA . TYR A 1 181 ? -0.323 2.175 -9.842 1.00 89.56 181 TYR A CA 1
ATOM 1451 C C . TYR A 1 181 ? -0.648 3.051 -8.633 1.00 89.56 181 TYR A C 1
ATOM 1453 O O . TYR A 1 181 ? -1.663 3.747 -8.650 1.00 89.56 181 TYR A O 1
ATOM 1461 N N . MET A 1 182 ? 0.199 3.034 -7.601 1.00 86.88 182 MET A N 1
ATOM 1462 C CA . MET A 1 182 ? 0.041 3.908 -6.437 1.00 86.88 182 MET A CA 1
ATOM 1463 C C . MET A 1 182 ? 0.219 5.381 -6.803 1.00 86.88 182 MET A C 1
ATOM 1465 O O . MET A 1 182 ? -0.557 6.215 -6.345 1.00 86.88 182 MET A O 1
ATOM 1469 N N . ASP A 1 183 ? 1.193 5.693 -7.659 1.00 86.56 183 ASP A N 1
ATOM 1470 C CA . ASP A 1 183 ? 1.439 7.054 -8.136 1.00 86.56 183 ASP A CA 1
ATOM 1471 C C . ASP A 1 183 ? 0.290 7.599 -9.016 1.00 86.56 183 ASP A C 1
ATOM 1473 O O . ASP A 1 183 ? 0.104 8.816 -9.060 1.00 86.56 183 ASP A O 1
ATOM 1477 N N . LEU A 1 184 ? -0.476 6.715 -9.674 1.00 86.56 184 LEU A N 1
ATOM 1478 C CA . LEU A 1 184 ? -1.684 7.019 -10.462 1.00 86.56 184 LEU A CA 1
ATOM 1479 C C . LEU A 1 184 ? -3.002 6.918 -9.666 1.00 86.56 184 LEU A C 1
ATOM 1481 O O . LEU A 1 184 ? -4.072 7.119 -10.231 1.00 86.56 184 LEU A O 1
ATOM 1485 N N . GLU A 1 185 ? -2.946 6.578 -8.376 1.00 86.31 185 GLU A N 1
ATOM 1486 C CA . GLU A 1 185 ? -4.114 6.361 -7.504 1.00 86.31 185 GLU A CA 1
ATOM 1487 C C . GLU A 1 185 ? -5.079 5.233 -7.938 1.00 86.31 185 GLU A C 1
ATOM 1489 O O . GLU A 1 185 ? -6.224 5.164 -7.482 1.00 86.31 185 GLU A O 1
ATOM 1494 N N . TYR A 1 186 ? -4.627 4.283 -8.762 1.00 88.12 186 TYR A N 1
ATOM 1495 C CA . TYR A 1 186 ? -5.413 3.098 -9.127 1.00 88.12 186 TYR A CA 1
ATOM 1496 C C . TYR A 1 186 ? -5.280 1.990 -8.068 1.00 88.12 186 TYR A C 1
ATOM 1498 O O . TYR A 1 186 ? -4.568 1.000 -8.263 1.00 88.12 186 TYR A O 1
ATOM 1506 N N . PHE A 1 187 ? -5.984 2.136 -6.940 1.00 85.44 187 PHE A N 1
ATOM 1507 C CA . PHE A 1 187 ? -5.838 1.245 -5.776 1.00 85.44 187 PHE A CA 1
ATOM 1508 C C . PHE A 1 187 ? -6.233 -0.212 -6.034 1.00 85.44 187 PHE A C 1
ATOM 1510 O O . PHE A 1 187 ? -5.535 -1.107 -5.562 1.00 85.44 187 PHE A O 1
ATOM 1517 N N . ASP A 1 188 ? -7.284 -0.472 -6.816 1.00 87.06 188 ASP A N 1
ATOM 1518 C CA . ASP A 1 188 ? -7.732 -1.844 -7.106 1.00 87.06 188 ASP A CA 1
ATOM 1519 C C . ASP A 1 188 ? -6.663 -2.623 -7.883 1.00 87.06 188 ASP A C 1
ATOM 1521 O O . ASP A 1 188 ? -6.308 -3.755 -7.549 1.00 87.06 188 ASP A O 1
ATOM 1525 N N . LYS A 1 189 ? -6.077 -1.974 -8.897 1.00 87.62 189 LYS A N 1
ATOM 1526 C CA . LYS A 1 189 ? -4.994 -2.545 -9.708 1.00 87.62 189 LYS A CA 1
ATOM 1527 C C . LYS A 1 189 ? -3.710 -2.696 -8.888 1.00 87.62 189 LYS A C 1
ATOM 1529 O O . LYS A 1 189 ? -3.035 -3.723 -9.003 1.00 87.62 189 LYS A O 1
ATOM 1534 N N . ALA A 1 190 ? -3.404 -1.727 -8.021 1.00 87.81 190 ALA A N 1
ATOM 1535 C CA . ALA A 1 190 ? -2.286 -1.820 -7.086 1.00 87.81 190 ALA A CA 1
ATOM 1536 C C . ALA A 1 190 ? -2.445 -3.031 -6.153 1.00 87.81 190 ALA A C 1
ATOM 1538 O O . ALA A 1 190 ? -1.511 -3.823 -6.011 1.00 87.81 190 ALA A O 1
ATOM 1539 N N . TYR A 1 191 ? -3.637 -3.244 -5.594 1.00 87.19 191 TYR A N 1
ATOM 1540 C CA . TYR A 1 191 ? -3.929 -4.390 -4.736 1.00 87.19 191 TYR A CA 1
ATOM 1541 C C . TYR A 1 191 ? -3.756 -5.729 -5.481 1.00 87.19 191 TYR A C 1
ATOM 1543 O O . TYR A 1 191 ? -3.062 -6.620 -4.985 1.00 87.19 191 TYR A O 1
ATOM 1551 N N . ILE A 1 192 ? -4.276 -5.856 -6.708 1.00 87.00 192 ILE A N 1
ATOM 1552 C CA . ILE A 1 192 ? -4.092 -7.068 -7.532 1.00 87.00 192 ILE A CA 1
ATOM 1553 C C . ILE A 1 192 ? -2.602 -7.333 -7.798 1.00 87.00 192 ILE A C 1
ATOM 1555 O O . ILE A 1 192 ? -2.141 -8.474 -7.689 1.00 87.00 192 ILE A O 1
ATOM 1559 N N . SER A 1 193 ? -1.827 -6.288 -8.107 1.00 84.38 193 SER A N 1
ATOM 1560 C CA . SER A 1 193 ? -0.382 -6.412 -8.344 1.00 84.38 193 SER A CA 1
ATOM 1561 C C . SER A 1 193 ? 0.385 -6.852 -7.091 1.00 84.38 193 SER A C 1
ATOM 1563 O O . SER A 1 193 ? 1.296 -7.675 -7.185 1.00 84.38 193 SER A O 1
ATOM 1565 N N . LEU A 1 194 ? -0.034 -6.382 -5.912 1.00 86.56 194 LEU A N 1
ATOM 1566 C CA . LEU A 1 194 ? 0.527 -6.787 -4.628 1.00 86.56 194 LEU A CA 1
ATOM 1567 C C . LEU A 1 194 ? 0.231 -8.261 -4.356 1.00 86.56 194 LEU A C 1
ATOM 1569 O O . LEU A 1 194 ? 1.145 -9.010 -4.018 1.00 86.56 194 LEU A O 1
ATOM 1573 N N . MET A 1 195 ? -1.017 -8.697 -4.545 1.00 85.50 195 MET A N 1
ATOM 1574 C CA . MET A 1 195 ? -1.418 -10.090 -4.317 1.00 85.50 195 MET A CA 1
ATOM 1575 C C . MET A 1 195 ? -0.737 -11.062 -5.280 1.00 85.50 195 MET A C 1
ATOM 1577 O O . MET A 1 195 ? -0.398 -12.173 -4.871 1.00 85.50 195 MET A O 1
ATOM 1581 N N . SER A 1 196 ? -0.461 -10.615 -6.504 1.00 82.50 196 SER A N 1
ATOM 1582 C CA . SER A 1 196 ? 0.264 -11.380 -7.523 1.00 82.50 196 SER A CA 1
ATOM 1583 C C . SER A 1 196 ? 1.759 -11.540 -7.223 1.00 82.50 196 SER A C 1
ATOM 1585 O O . SER A 1 196 ? 2.415 -12.377 -7.842 1.00 82.50 196 SER A O 1
ATOM 1587 N N . ASN A 1 197 ? 2.317 -10.770 -6.280 1.00 81.62 197 ASN A N 1
ATOM 1588 C CA . ASN A 1 197 ? 3.721 -10.905 -5.917 1.00 81.62 197 ASN A CA 1
ATOM 1589 C C . ASN A 1 197 ? 3.974 -12.238 -5.188 1.00 81.62 197 ASN A C 1
ATOM 1591 O O . ASN A 1 197 ? 3.300 -12.570 -4.201 1.00 81.62 197 ASN A O 1
ATOM 1595 N N . THR A 1 198 ? 4.958 -12.984 -5.693 1.00 75.62 198 THR A N 1
ATOM 1596 C CA . THR A 1 198 ? 5.380 -14.297 -5.194 1.00 75.62 198 THR A CA 1
ATOM 1597 C C . THR A 1 198 ? 6.287 -14.195 -3.970 1.00 75.62 198 THR A C 1
ATOM 1599 O O . THR A 1 198 ? 6.281 -15.097 -3.137 1.00 75.62 198 THR A O 1
ATOM 1602 N N . ASP A 1 199 ? 7.052 -13.105 -3.834 1.00 79.62 199 ASP A N 1
ATOM 1603 C CA . ASP A 1 199 ? 8.006 -12.943 -2.734 1.00 79.62 199 ASP A CA 1
ATOM 1604 C C . ASP A 1 199 ? 7.324 -12.359 -1.496 1.00 79.62 199 ASP A C 1
ATOM 1606 O O . ASP A 1 199 ? 6.890 -11.205 -1.490 1.00 79.62 199 ASP A O 1
ATOM 1610 N N . ILE A 1 200 ? 7.302 -13.134 -0.411 1.00 80.44 200 ILE A N 1
ATOM 1611 C CA . ILE A 1 200 ? 6.611 -12.778 0.834 1.00 80.44 200 ILE A CA 1
ATOM 1612 C C . ILE A 1 200 ? 7.176 -11.486 1.439 1.00 80.44 200 ILE A C 1
ATOM 1614 O O . ILE A 1 200 ? 6.409 -10.594 1.786 1.00 80.44 200 ILE A O 1
ATOM 1618 N N . GLU A 1 201 ? 8.501 -11.347 1.540 1.00 82.19 201 GLU A N 1
ATOM 1619 C CA . GLU A 1 201 ? 9.147 -10.175 2.156 1.00 82.19 201 GLU A CA 1
ATOM 1620 C C . GLU A 1 201 ? 8.813 -8.870 1.424 1.00 82.19 201 GLU A C 1
ATOM 1622 O O . GLU A 1 201 ? 8.412 -7.882 2.045 1.00 82.19 201 GLU A O 1
ATOM 1627 N N . TRP A 1 202 ? 8.912 -8.884 0.092 1.00 81.31 202 TRP A N 1
ATOM 1628 C CA . TRP A 1 202 ? 8.549 -7.740 -0.739 1.00 81.31 202 TRP A CA 1
ATOM 1629 C C . TRP A 1 202 ? 7.062 -7.427 -0.643 1.00 81.31 202 TRP A C 1
ATOM 1631 O O . TRP A 1 202 ? 6.694 -6.256 -0.562 1.00 81.31 202 TRP A O 1
ATOM 1641 N N . LYS A 1 203 ? 6.212 -8.454 -0.546 1.00 86.00 203 LYS A N 1
ATOM 1642 C CA . LYS A 1 203 ? 4.775 -8.297 -0.308 1.00 86.00 203 LYS A CA 1
ATOM 1643 C C . LYS A 1 203 ? 4.498 -7.525 0.983 1.00 86.00 203 LYS A C 1
ATOM 1645 O O . LYS A 1 203 ? 3.711 -6.582 0.946 1.00 86.00 203 LYS A O 1
ATOM 1650 N N . LYS A 1 204 ? 5.198 -7.831 2.086 1.00 85.50 204 LYS A N 1
ATOM 1651 C CA . LYS A 1 204 ? 5.051 -7.099 3.364 1.00 85.50 204 LYS A CA 1
ATOM 1652 C C . LYS A 1 204 ? 5.481 -5.639 3.246 1.00 85.50 204 LYS A C 1
ATOM 1654 O O . LYS A 1 204 ? 4.807 -4.747 3.763 1.00 85.50 204 LYS A O 1
ATOM 1659 N N . ILE A 1 205 ? 6.601 -5.382 2.567 1.00 85.88 205 ILE A N 1
ATOM 1660 C CA . ILE A 1 205 ? 7.120 -4.020 2.361 1.00 85.88 205 ILE A CA 1
ATOM 1661 C C . ILE A 1 205 ? 6.137 -3.203 1.510 1.00 85.88 205 ILE A C 1
ATOM 1663 O O . ILE A 1 205 ? 5.758 -2.097 1.900 1.00 85.88 205 ILE A O 1
ATOM 1667 N N . CYS A 1 206 ? 5.677 -3.759 0.387 1.00 86.38 206 CYS A N 1
ATOM 1668 C CA . CYS A 1 206 ? 4.664 -3.140 -0.468 1.00 86.38 206 CYS A CA 1
ATOM 1669 C C . CYS A 1 206 ? 3.362 -2.885 0.297 1.00 86.38 206 CYS A C 1
ATOM 1671 O O . CYS A 1 206 ? 2.813 -1.792 0.200 1.00 86.38 206 CYS A O 1
ATOM 1673 N N . LEU A 1 207 ? 2.915 -3.835 1.121 1.00 88.94 207 LEU A N 1
ATOM 1674 C CA . LEU A 1 207 ? 1.717 -3.699 1.951 1.00 88.94 207 LEU A CA 1
ATOM 1675 C C . LEU A 1 207 ? 1.845 -2.565 2.970 1.00 88.94 207 LEU A C 1
ATOM 1677 O O . LEU A 1 207 ? 0.934 -1.753 3.119 1.00 88.94 207 LEU A O 1
ATOM 1681 N N . LYS A 1 208 ? 2.991 -2.457 3.647 1.00 88.62 208 LYS A N 1
ATOM 1682 C CA . LYS A 1 208 ? 3.246 -1.361 4.588 1.00 88.62 208 LYS A CA 1
ATOM 1683 C C . LYS A 1 208 ? 3.186 0.001 3.896 1.00 88.62 208 LYS A C 1
ATOM 1685 O O . LYS A 1 208 ? 2.614 0.942 4.454 1.00 88.62 208 LYS A O 1
ATOM 1690 N N . ASN A 1 209 ? 3.748 0.101 2.692 1.00 88.12 209 ASN A N 1
ATOM 1691 C CA . ASN A 1 209 ? 3.697 1.321 1.889 1.00 88.12 209 ASN A CA 1
ATOM 1692 C C . ASN A 1 209 ? 2.264 1.620 1.420 1.00 88.12 209 ASN A C 1
ATOM 1694 O O . ASN A 1 209 ? 1.815 2.753 1.564 1.00 88.12 209 ASN A O 1
ATOM 1698 N N . PHE A 1 210 ? 1.528 0.600 0.965 1.00 89.25 210 PHE A N 1
ATOM 1699 C CA . PHE A 1 210 ? 0.121 0.693 0.565 1.00 89.25 210 PHE A CA 1
ATOM 1700 C C . PHE A 1 210 ? -0.754 1.277 1.677 1.00 89.25 210 PHE A C 1
ATOM 1702 O O . PHE A 1 210 ? -1.429 2.286 1.486 1.00 89.25 210 PHE A O 1
ATOM 1709 N N . ILE A 1 211 ? -0.687 0.675 2.869 1.00 88.31 211 ILE A N 1
ATOM 1710 C CA . ILE A 1 211 ? -1.452 1.108 4.043 1.00 88.31 211 ILE A CA 1
ATOM 1711 C C . ILE A 1 211 ? -1.056 2.531 4.434 1.00 88.31 211 ILE A C 1
ATOM 1713 O O . ILE A 1 211 ? -1.919 3.355 4.725 1.00 88.31 211 ILE A O 1
ATOM 1717 N N . SER A 1 212 ? 0.245 2.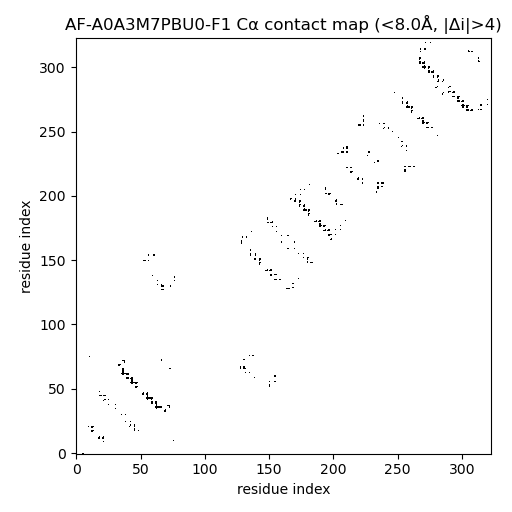834 4.441 1.00 86.81 212 SER A N 1
ATOM 1718 C CA . SER A 1 212 ? 0.730 4.162 4.819 1.00 86.81 212 SER A CA 1
ATOM 1719 C C . SER A 1 212 ? 0.188 5.247 3.893 1.00 86.81 212 SER A C 1
ATOM 1721 O O . SER A 1 212 ? -0.251 6.282 4.386 1.00 86.81 212 SER A O 1
ATOM 1723 N N . GLU A 1 213 ? 0.178 4.997 2.585 1.00 86.19 213 GLU A N 1
ATOM 1724 C CA . GLU A 1 213 ? -0.317 5.950 1.595 1.00 86.19 213 GLU A CA 1
ATOM 1725 C C . GLU A 1 213 ? -1.839 6.113 1.668 1.00 86.19 213 GLU A C 1
ATOM 1727 O O . GLU A 1 213 ? -2.331 7.237 1.755 1.00 86.19 213 GLU A O 1
ATOM 1732 N N . LEU A 1 214 ? -2.595 5.014 1.767 1.00 85.75 214 LEU A N 1
ATOM 1733 C CA . LEU A 1 214 ? -4.050 5.076 1.947 1.00 85.75 214 LEU A CA 1
ATOM 1734 C C . LEU A 1 214 ? -4.455 5.819 3.226 1.00 85.75 214 LEU A C 1
ATOM 1736 O O . LEU A 1 214 ? -5.403 6.607 3.215 1.00 85.75 214 LEU A O 1
ATOM 1740 N N . CYS A 1 215 ? -3.723 5.605 4.323 1.00 84.19 215 CYS A N 1
ATOM 1741 C CA . CYS A 1 215 ? -3.936 6.342 5.564 1.00 84.19 215 CYS A CA 1
ATOM 1742 C C . CYS A 1 215 ? -3.585 7.830 5.426 1.00 84.19 215 CYS A C 1
ATOM 1744 O O . CYS A 1 215 ? -4.286 8.654 6.004 1.00 84.19 215 CYS A O 1
ATOM 1746 N N . ASN A 1 216 ? -2.530 8.187 4.685 1.00 83.38 216 ASN A N 1
ATOM 1747 C CA . ASN A 1 216 ? -2.162 9.589 4.452 1.00 83.38 216 ASN A CA 1
ATOM 1748 C C . ASN A 1 216 ? -3.221 10.322 3.615 1.00 83.38 216 ASN A C 1
ATOM 1750 O O . ASN A 1 216 ? -3.522 11.481 3.885 1.00 83.38 216 ASN A O 1
ATOM 1754 N N . GLN A 1 217 ? -3.811 9.639 2.632 1.00 82.50 217 GLN A N 1
ATOM 1755 C CA . GLN A 1 217 ? -4.862 10.189 1.772 1.00 82.50 217 GLN A CA 1
ATOM 1756 C C . GLN A 1 217 ? -6.260 10.158 2.419 1.00 82.50 217 GLN A C 1
ATOM 1758 O O . GLN A 1 217 ? -7.238 10.529 1.777 1.00 82.50 217 GLN A O 1
ATOM 1763 N N . ASN A 1 218 ? -6.380 9.701 3.673 1.00 78.44 218 ASN A N 1
ATOM 1764 C CA . ASN A 1 218 ? -7.645 9.504 4.395 1.00 78.44 218 ASN A CA 1
ATOM 1765 C C . ASN A 1 218 ? -8.664 8.585 3.681 1.00 78.44 218 ASN A C 1
ATOM 1767 O O . ASN A 1 218 ? -9.834 8.538 4.062 1.00 78.44 218 ASN A O 1
ATOM 1771 N N . LYS A 1 219 ? -8.226 7.773 2.709 1.00 82.44 219 LYS A N 1
ATOM 1772 C CA . LYS A 1 219 ? -9.051 6.808 1.956 1.00 82.44 219 LYS A CA 1
ATOM 1773 C C . LYS A 1 219 ? -9.226 5.496 2.738 1.00 82.44 219 LYS A C 1
ATOM 1775 O O . LYS A 1 219 ? -8.967 4.397 2.252 1.00 82.44 219 LYS A O 1
ATOM 1780 N N . SER A 1 220 ? -9.642 5.620 3.997 1.00 78.12 220 SER A N 1
ATOM 1781 C CA . SER A 1 220 ? -9.773 4.492 4.930 1.00 78.12 220 SER A CA 1
ATOM 1782 C C . SER A 1 220 ? -10.932 3.548 4.599 1.00 78.12 220 SER A C 1
ATOM 1784 O O . SER A 1 220 ? -10.865 2.364 4.915 1.00 78.12 220 SER A O 1
ATOM 1786 N N . GLU A 1 221 ? -11.961 4.038 3.910 1.00 81.38 221 GLU A N 1
ATOM 1787 C CA . GLU A 1 221 ? -13.091 3.228 3.441 1.00 81.38 221 GLU A CA 1
ATOM 1788 C C . GLU A 1 221 ? -12.637 2.179 2.423 1.00 81.38 221 GLU A C 1
ATOM 1790 O O . GLU A 1 221 ? -12.936 0.995 2.567 1.00 81.38 221 GLU A O 1
ATOM 1795 N N . ILE A 1 222 ? -11.818 2.604 1.456 1.00 84.31 222 ILE A N 1
ATOM 1796 C CA . ILE A 1 222 ? -11.234 1.732 0.433 1.00 84.31 222 ILE A CA 1
ATOM 1797 C C . ILE A 1 222 ? -10.349 0.667 1.097 1.00 84.31 222 ILE A C 1
ATOM 1799 O O . ILE A 1 222 ? -10.474 -0.519 0.795 1.00 84.31 222 ILE A O 1
ATOM 1803 N N . LEU A 1 223 ? -9.535 1.051 2.088 1.00 85.44 223 LEU A N 1
ATOM 1804 C CA . LEU A 1 223 ? -8.707 0.113 2.857 1.00 85.44 223 LEU A CA 1
ATOM 1805 C C . LEU A 1 223 ? -9.543 -0.994 3.528 1.00 85.44 223 LEU A C 1
ATOM 1807 O O . LEU A 1 223 ? -9.121 -2.152 3.565 1.00 85.44 223 LEU A O 1
ATOM 1811 N N . VAL A 1 224 ? -10.717 -0.639 4.054 1.00 84.81 224 VAL A N 1
ATOM 1812 C CA . VAL A 1 224 ? -11.649 -1.567 4.709 1.00 84.81 224 VAL A CA 1
ATOM 1813 C C . VAL A 1 224 ? -12.494 -2.332 3.693 1.00 84.81 224 VAL A C 1
ATOM 1815 O O . VAL A 1 224 ? -13.170 -3.262 4.090 1.00 84.81 224 VAL A O 1
ATOM 1818 N N . SER A 1 225 ? -12.470 -2.010 2.403 1.00 86.06 225 SER A N 1
ATOM 1819 C CA . SER A 1 225 ? -13.205 -2.776 1.387 1.00 86.06 225 SER A CA 1
ATOM 1820 C C . SER A 1 225 ? -12.424 -3.984 0.852 1.00 86.06 225 SER A C 1
ATOM 1822 O O . SER A 1 225 ? -13.032 -4.983 0.479 1.00 86.06 225 SER A O 1
ATOM 1824 N N . PHE A 1 226 ? -11.086 -3.948 0.882 1.00 85.44 226 PHE A N 1
ATOM 1825 C CA . PHE A 1 226 ? -10.237 -5.000 0.306 1.00 85.44 226 PHE A CA 1
ATOM 1826 C C . PHE A 1 226 ? -10.096 -6.245 1.183 1.00 85.44 226 PHE A C 1
ATOM 1828 O O . PHE A 1 226 ? -9.939 -6.142 2.400 1.00 85.44 226 PHE A O 1
ATOM 1835 N N . ASP A 1 227 ? -10.075 -7.429 0.576 1.00 83.94 227 ASP A N 1
ATOM 1836 C CA . ASP A 1 227 ? -9.935 -8.706 1.285 1.00 83.94 227 ASP A CA 1
ATOM 1837 C C . ASP A 1 227 ? -8.482 -9.190 1.286 1.00 83.94 227 ASP A C 1
ATOM 1839 O O . ASP A 1 227 ? -7.995 -9.721 0.303 1.00 83.94 227 ASP A O 1
ATOM 1843 N N . TYR A 1 228 ? -7.745 -9.035 2.386 1.00 80.25 228 TYR A N 1
ATOM 1844 C CA . TYR A 1 228 ? -6.293 -9.296 2.386 1.00 80.25 228 TYR A CA 1
ATOM 1845 C C . TYR A 1 228 ? -5.881 -10.778 2.513 1.00 80.25 228 TYR A C 1
ATOM 1847 O O . TYR A 1 228 ? -4.686 -11.073 2.465 1.00 80.25 228 TYR A O 1
ATOM 1855 N N . GLY A 1 229 ? -6.829 -11.709 2.675 1.00 83.81 229 GLY A N 1
ATOM 1856 C CA . GLY A 1 229 ? -6.550 -13.147 2.808 1.00 83.81 229 GLY A CA 1
ATOM 1857 C C . GLY A 1 229 ? -5.506 -13.454 3.891 1.00 83.81 229 GLY A C 1
ATOM 1858 O O . GLY A 1 229 ? -5.637 -13.019 5.035 1.00 83.81 229 GLY A O 1
ATOM 1859 N N . ASP A 1 230 ? -4.430 -14.146 3.518 1.00 80.50 230 ASP A N 1
ATOM 1860 C CA . ASP A 1 230 ? -3.356 -14.559 4.438 1.00 80.50 230 ASP A CA 1
ATOM 1861 C C . ASP A 1 230 ? -2.582 -13.380 5.057 1.00 80.50 230 ASP A C 1
ATOM 1863 O O . ASP A 1 230 ? -2.002 -13.498 6.138 1.00 80.50 230 ASP A O 1
ATOM 1867 N N . LEU A 1 231 ? -2.606 -12.209 4.411 1.00 83.81 231 LEU A N 1
ATOM 1868 C CA . LEU A 1 231 ? -1.918 -11.005 4.885 1.00 83.81 231 LEU A CA 1
ATOM 1869 C C . LEU A 1 231 ? -2.718 -10.229 5.939 1.00 83.81 231 LEU A C 1
ATOM 1871 O O . LEU A 1 231 ? -2.202 -9.260 6.494 1.00 83.81 231 LEU A O 1
ATOM 1875 N N . LEU A 1 232 ? -3.955 -10.635 6.255 1.00 85.31 232 LEU A N 1
ATOM 1876 C CA . LEU A 1 232 ? -4.820 -9.923 7.206 1.00 85.31 232 LEU A CA 1
ATOM 1877 C C . LEU A 1 232 ? -4.141 -9.683 8.561 1.00 85.31 232 LEU A C 1
ATOM 1879 O O . LEU A 1 232 ? -4.210 -8.580 9.101 1.00 85.31 232 LEU A O 1
ATOM 1883 N N . ASN A 1 233 ? -3.437 -10.685 9.092 1.00 85.62 233 ASN A N 1
ATOM 1884 C CA . ASN A 1 233 ? -2.712 -10.554 10.359 1.00 85.62 233 ASN A CA 1
ATOM 1885 C C . ASN A 1 233 ? -1.622 -9.476 10.302 1.00 85.62 233 ASN A C 1
ATOM 1887 O O . ASN A 1 233 ? -1.432 -8.735 11.265 1.00 85.62 233 ASN A O 1
ATOM 1891 N N . GLU A 1 234 ? -0.938 -9.347 9.169 1.00 86.62 234 GLU A N 1
ATOM 1892 C CA . GLU A 1 234 ? 0.095 -8.331 8.982 1.00 86.62 234 GLU A CA 1
ATOM 1893 C C . GLU A 1 234 ? -0.508 -6.939 8.831 1.00 86.62 234 GLU A C 1
ATOM 1895 O O . GLU A 1 234 ? 0.009 -5.991 9.419 1.00 86.62 234 GLU A O 1
ATOM 1900 N N . VAL A 1 235 ? -1.638 -6.819 8.126 1.00 88.00 235 VAL A N 1
ATOM 1901 C CA . VAL A 1 235 ? -2.405 -5.566 8.044 1.00 88.00 235 VAL A CA 1
ATOM 1902 C C . VAL A 1 235 ? -2.794 -5.090 9.440 1.00 88.00 235 VAL A C 1
ATOM 1904 O O . VAL A 1 235 ? -2.568 -3.924 9.769 1.00 88.00 235 VAL A O 1
ATOM 1907 N N . PHE A 1 236 ? -3.317 -5.986 10.285 1.00 87.56 236 PHE A N 1
ATOM 1908 C CA . PHE A 1 236 ? -3.656 -5.655 11.669 1.00 87.56 236 PHE A CA 1
ATOM 1909 C C . PHE A 1 236 ? -2.439 -5.166 12.453 1.00 87.56 236 PHE A C 1
ATOM 1911 O O . PHE A 1 236 ? -2.524 -4.129 13.107 1.00 87.56 236 PHE A O 1
ATOM 1918 N N . ASN A 1 237 ? -1.304 -5.860 12.356 1.00 87.75 237 ASN A N 1
ATOM 1919 C CA . ASN A 1 237 ? -0.086 -5.481 13.072 1.00 87.75 237 ASN A CA 1
ATOM 1920 C C . ASN A 1 237 ? 0.459 -4.123 12.601 1.00 87.75 237 ASN A C 1
ATOM 1922 O O . ASN A 1 237 ? 0.827 -3.287 13.426 1.00 87.75 237 ASN A O 1
ATOM 1926 N N . ILE A 1 238 ? 0.472 -3.870 11.288 1.00 88.00 238 ILE A N 1
ATOM 1927 C CA . ILE A 1 238 ? 0.932 -2.599 10.711 1.00 88.00 238 ILE A CA 1
ATOM 1928 C C . ILE A 1 238 ? 0.018 -1.450 11.147 1.00 88.00 238 ILE A C 1
ATOM 1930 O O . ILE A 1 238 ? 0.513 -0.407 11.582 1.00 88.00 238 ILE A O 1
ATOM 1934 N N . LEU A 1 239 ? -1.304 -1.633 11.059 1.00 87.88 239 LEU A N 1
ATOM 1935 C CA . LEU A 1 239 ? -2.270 -0.619 11.479 1.00 87.88 239 LEU A CA 1
ATOM 1936 C C . LEU A 1 239 ? -2.209 -0.368 12.983 1.00 87.88 239 LEU A C 1
ATOM 1938 O O . LEU A 1 239 ? -2.264 0.7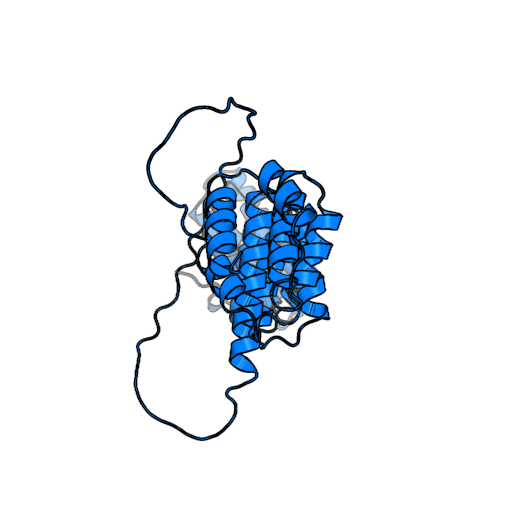87 13.392 1.00 87.88 239 LEU A O 1
ATOM 1942 N N . MET A 1 240 ? -2.050 -1.413 13.796 1.00 86.31 240 MET A N 1
ATOM 1943 C CA . MET A 1 240 ? -1.932 -1.284 15.247 1.00 86.31 240 MET A CA 1
ATOM 1944 C C . MET A 1 240 ? -0.662 -0.526 15.631 1.00 86.31 240 MET A C 1
ATOM 1946 O O . MET A 1 240 ? -0.725 0.443 16.382 1.00 86.31 240 MET A O 1
ATOM 1950 N N . TYR A 1 241 ? 0.486 -0.905 15.064 1.00 87.88 241 TYR A N 1
ATOM 1951 C CA . TYR A 1 241 ? 1.753 -0.209 15.292 1.00 87.88 241 TYR A CA 1
ATOM 1952 C C . TYR A 1 241 ? 1.658 1.271 14.900 1.00 87.88 241 TYR A C 1
ATOM 1954 O O . TYR A 1 241 ? 2.096 2.156 15.634 1.00 87.88 241 TYR A O 1
ATOM 1962 N N . ARG A 1 242 ? 1.030 1.555 13.756 1.00 85.69 242 ARG A N 1
ATOM 1963 C CA . ARG A 1 242 ? 0.839 2.924 13.276 1.00 85.69 242 ARG A CA 1
ATOM 1964 C C . ARG A 1 242 ? -0.148 3.708 14.144 1.00 85.69 242 ARG A C 1
ATOM 1966 O O . ARG A 1 242 ? 0.103 4.877 14.418 1.00 85.69 242 ARG A O 1
ATOM 1973 N N . ALA A 1 243 ? -1.227 3.078 14.607 1.00 84.81 243 ALA A N 1
ATOM 1974 C CA . ALA A 1 243 ? -2.171 3.682 15.539 1.00 84.81 243 ALA A CA 1
ATOM 1975 C C . ALA A 1 243 ? -1.475 4.045 16.855 1.00 84.81 243 ALA A C 1
ATOM 1977 O O . ALA A 1 243 ? -1.629 5.176 17.307 1.00 84.81 243 ALA A O 1
ATOM 1978 N N . LYS A 1 244 ? -0.652 3.141 17.409 1.00 84.44 244 LYS A N 1
ATOM 1979 C CA . LYS A 1 244 ? 0.179 3.371 18.606 1.00 84.44 244 LYS A CA 1
ATOM 1980 C C . LYS A 1 244 ? 1.147 4.549 18.444 1.00 84.44 244 LYS A C 1
ATOM 1982 O O . LYS A 1 244 ? 1.338 5.303 19.389 1.00 84.44 244 LYS A O 1
ATOM 1987 N N . ALA A 1 245 ? 1.719 4.730 17.255 1.00 84.69 245 ALA A N 1
ATOM 1988 C CA . ALA A 1 245 ? 2.683 5.796 16.979 1.00 84.69 245 ALA A CA 1
ATOM 1989 C C . ALA A 1 245 ? 2.058 7.183 16.721 1.00 84.69 245 ALA A C 1
ATOM 1991 O O . ALA A 1 245 ? 2.757 8.190 16.818 1.00 84.69 245 ALA A O 1
ATOM 1992 N N . ILE A 1 246 ? 0.778 7.252 16.344 1.00 82.69 246 ILE A N 1
ATOM 1993 C CA . ILE A 1 246 ? 0.098 8.504 15.981 1.00 82.69 246 ILE A CA 1
ATOM 1994 C C . ILE A 1 246 ? -0.654 9.088 17.185 1.00 82.69 246 ILE A C 1
ATOM 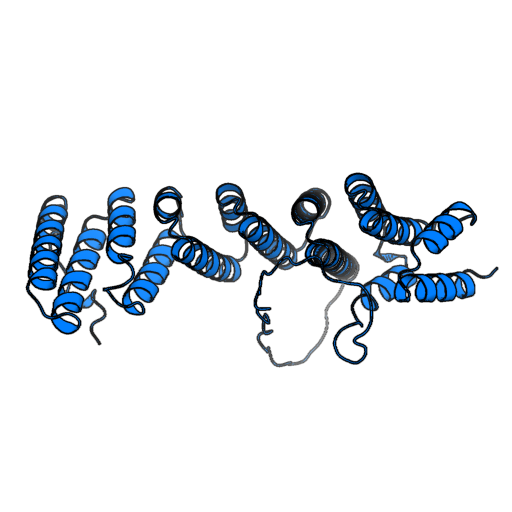1996 O O . ILE A 1 246 ? -1.194 8.358 18.021 1.00 82.69 246 ILE A O 1
ATOM 2000 N N . ASP A 1 247 ? -0.702 10.422 17.252 1.00 78.69 247 ASP A N 1
ATOM 2001 C CA . ASP A 1 247 ? -1.465 11.159 18.260 1.00 78.69 247 ASP A CA 1
ATOM 2002 C C . ASP A 1 247 ? -2.981 10.976 18.047 1.00 78.69 247 ASP A C 1
ATOM 2004 O O . ASP A 1 247 ? -3.526 11.271 16.973 1.00 78.69 247 ASP A O 1
ATOM 2008 N N . LEU A 1 248 ? -3.669 10.544 19.109 1.00 75.81 248 LEU A N 1
ATOM 2009 C CA . LEU A 1 248 ? -5.114 10.276 19.183 1.00 75.81 248 LEU A CA 1
ATOM 2010 C C . LEU A 1 248 ? -5.993 11.474 18.798 1.00 75.81 248 LEU A C 1
ATOM 2012 O O . LEU A 1 248 ? -7.188 11.316 18.541 1.00 75.81 248 LEU A O 1
ATOM 2016 N N . ARG A 1 249 ? -5.442 12.690 18.804 1.00 69.81 249 ARG A N 1
ATOM 2017 C CA . ARG A 1 249 ? -6.175 13.912 18.437 1.00 69.81 249 ARG A CA 1
ATOM 2018 C C . ARG A 1 249 ? -6.340 14.078 16.930 1.00 69.81 249 ARG A C 1
ATOM 2020 O O . ARG A 1 249 ? -7.281 14.739 16.502 1.00 69.81 249 ARG A O 1
ATOM 2027 N N . THR A 1 250 ? -5.426 13.508 16.151 1.00 66.12 250 THR A N 1
ATOM 2028 C CA . THR A 1 250 ? -5.266 13.834 14.727 1.00 66.12 250 THR A CA 1
ATOM 2029 C C . THR A 1 250 ? -5.898 12.818 13.793 1.00 66.12 250 THR A C 1
ATOM 2031 O O . THR A 1 250 ? -6.409 13.211 12.747 1.00 66.12 250 THR A O 1
ATOM 2034 N N . ASN A 1 251 ? -5.879 11.528 14.142 1.00 65.88 251 ASN A N 1
ATOM 2035 C CA . ASN A 1 251 ? -6.353 10.496 13.231 1.00 65.88 251 ASN A CA 1
ATOM 2036 C C . ASN A 1 251 ? -7.002 9.323 13.974 1.00 65.88 251 ASN A C 1
ATOM 2038 O O . ASN A 1 251 ? -6.370 8.659 14.796 1.00 65.88 251 ASN A O 1
ATOM 2042 N N . ASP A 1 252 ? -8.260 9.029 13.645 1.00 75.88 252 ASP A N 1
ATOM 2043 C CA . ASP A 1 252 ? -9.044 7.965 14.276 1.00 75.88 252 ASP A CA 1
ATOM 2044 C C . ASP A 1 252 ? -8.695 6.576 13.686 1.00 75.88 252 ASP A C 1
ATOM 2046 O O . ASP A 1 252 ? -9.575 5.798 13.307 1.00 75.88 252 ASP A O 1
ATOM 2050 N N . LEU A 1 253 ? -7.407 6.218 13.609 1.00 83.31 253 LEU A N 1
ATOM 2051 C CA . LEU A 1 253 ? -6.980 4.915 13.072 1.00 83.31 253 LEU A CA 1
ATOM 2052 C C . LEU A 1 253 ? -7.573 3.735 13.850 1.00 83.31 253 LEU A C 1
ATOM 2054 O O . LEU A 1 253 ? -7.872 2.704 13.253 1.00 83.31 253 LEU A O 1
ATOM 2058 N N . TYR A 1 254 ? -7.835 3.895 15.150 1.00 87.38 254 TYR A N 1
ATOM 2059 C CA . TYR A 1 254 ? -8.545 2.887 15.941 1.00 87.38 254 TYR A CA 1
ATOM 2060 C C . TYR A 1 254 ? -9.962 2.608 15.421 1.00 87.38 254 TYR A C 1
ATOM 2062 O O . TYR A 1 254 ? -10.414 1.466 15.482 1.00 87.38 254 TYR A O 1
ATOM 2070 N N . ARG A 1 255 ? -10.664 3.608 14.865 1.00 88.25 255 ARG A N 1
ATOM 2071 C CA . ARG A 1 255 ? -11.990 3.398 14.257 1.00 88.25 255 ARG A CA 1
ATOM 2072 C C . ARG A 1 255 ? -11.890 2.602 12.959 1.00 88.25 255 ARG A C 1
ATOM 2074 O O . ARG A 1 255 ? -12.716 1.722 12.743 1.00 88.25 255 ARG A O 1
ATOM 2081 N N . VAL A 1 256 ? -10.870 2.868 12.142 1.00 88.56 256 VAL A N 1
ATOM 2082 C CA . VAL A 1 256 ? -10.586 2.108 10.909 1.00 88.56 256 VAL A CA 1
ATOM 2083 C C . VAL A 1 256 ? -10.204 0.665 11.238 1.00 88.56 256 VAL A C 1
ATOM 2085 O O . VAL A 1 256 ? -10.691 -0.286 10.635 1.00 88.56 256 VAL A O 1
ATOM 2088 N N . LEU A 1 257 ? -9.356 0.484 12.246 1.00 88.75 257 LEU A N 1
ATOM 2089 C CA . LEU A 1 257 ? -8.927 -0.833 12.697 1.00 88.75 257 LEU A CA 1
ATOM 2090 C C . LEU A 1 257 ? -10.114 -1.635 13.260 1.00 88.75 257 LEU A C 1
ATOM 2092 O O . LEU A 1 257 ? -10.234 -2.839 13.030 1.00 88.75 257 LEU A O 1
ATOM 2096 N N . PHE A 1 258 ? -11.034 -0.967 13.951 1.00 89.81 258 PHE A N 1
ATOM 2097 C CA . PHE A 1 258 ? -12.270 -1.568 14.438 1.00 89.81 258 PHE A CA 1
ATOM 2098 C C . PHE A 1 258 ? -13.234 -1.970 13.323 1.00 89.81 258 PHE A C 1
ATOM 2100 O O . PHE A 1 258 ? -13.718 -3.102 13.335 1.00 89.81 258 PHE A O 1
ATOM 2107 N N . SER A 1 259 ? -13.490 -1.094 12.346 1.00 89.94 259 SER A N 1
ATOM 2108 C CA . SER A 1 259 ? -14.365 -1.426 11.216 1.00 89.94 259 SER A CA 1
ATOM 2109 C C . SER A 1 259 ? -13.819 -2.608 10.413 1.00 89.94 259 SER A C 1
ATOM 2111 O O . SER A 1 259 ? -14.583 -3.500 10.041 1.00 89.94 259 SER A O 1
ATOM 2113 N N . LEU A 1 260 ? -12.495 -2.686 10.241 1.00 88.31 260 LEU A N 1
ATOM 2114 C CA . LEU A 1 260 ? -11.842 -3.815 9.582 1.00 88.31 260 LEU A CA 1
ATOM 2115 C C . LEU A 1 260 ? -12.044 -5.126 10.358 1.00 88.31 260 LEU A C 1
ATOM 2117 O O . LEU A 1 260 ? -12.431 -6.131 9.762 1.00 88.31 260 LEU A O 1
ATOM 2121 N N . ASN A 1 261 ? -11.859 -5.123 11.684 1.00 88.06 261 ASN A N 1
ATOM 2122 C CA . ASN A 1 261 ? -12.085 -6.317 12.506 1.00 88.06 261 ASN A CA 1
ATOM 2123 C C . ASN A 1 261 ? -13.554 -6.774 12.516 1.00 88.06 261 ASN A C 1
ATOM 2125 O O . ASN A 1 261 ? -13.803 -7.980 12.482 1.00 88.06 261 ASN A O 1
ATOM 2129 N N . ILE A 1 262 ? -14.517 -5.842 12.535 1.00 90.75 262 ILE A N 1
ATOM 2130 C CA . ILE A 1 262 ? -15.949 -6.173 12.435 1.00 90.75 262 ILE A CA 1
ATOM 2131 C C . ILE A 1 262 ? -16.245 -6.859 11.107 1.00 90.75 262 ILE A C 1
ATOM 2133 O O . ILE A 1 262 ? -16.903 -7.898 11.093 1.00 90.75 262 ILE A O 1
ATOM 2137 N N . ARG A 1 263 ? -15.747 -6.303 9.998 1.00 89.25 263 ARG A N 1
ATOM 2138 C CA . ARG A 1 263 ? -15.949 -6.882 8.667 1.00 89.25 263 ARG A CA 1
ATOM 2139 C C . ARG A 1 263 ? -15.382 -8.299 8.583 1.00 89.25 263 ARG A C 1
ATOM 2141 O O . ARG A 1 263 ? -16.050 -9.194 8.077 1.00 89.25 263 ARG A O 1
ATOM 2148 N N . CYS A 1 264 ? -14.197 -8.526 9.149 1.00 84.88 264 CYS A N 1
ATOM 2149 C CA . CYS A 1 264 ? -13.581 -9.852 9.227 1.00 84.88 264 CYS A CA 1
ATOM 2150 C C . CYS A 1 264 ? -14.242 -10.793 10.256 1.00 84.88 264 CYS A C 1
ATOM 2152 O O . CYS A 1 264 ? -13.741 -11.894 10.455 1.00 84.88 264 CYS A O 1
ATOM 2154 N N . LYS A 1 265 ? -15.329 -10.378 10.930 1.00 86.19 265 LYS A N 1
ATOM 2155 C CA . LYS A 1 265 ? -16.025 -11.118 12.006 1.00 86.19 265 LYS A CA 1
ATOM 2156 C C . LYS A 1 265 ? -15.134 -11.486 13.202 1.00 86.19 265 LYS A C 1
ATOM 2158 O O . LYS A 1 265 ? -15.476 -12.345 14.010 1.00 86.19 265 LYS A O 1
ATOM 2163 N N . ASN A 1 266 ? -14.017 -10.783 13.370 1.00 87.31 266 ASN A N 1
ATOM 2164 C CA . ASN A 1 266 ? -13.092 -10.966 14.485 1.00 87.31 266 ASN A CA 1
ATOM 2165 C C . ASN A 1 266 ? -13.496 -10.061 15.656 1.00 87.31 266 ASN A C 1
ATOM 2167 O O . ASN A 1 266 ? -12.785 -9.120 16.018 1.00 87.31 266 ASN A O 1
ATOM 2171 N N . TYR A 1 267 ? -14.647 -10.351 16.267 1.00 89.06 267 TYR A N 1
ATOM 2172 C CA . TYR A 1 267 ? -15.229 -9.520 17.329 1.00 89.06 267 TYR A CA 1
ATOM 2173 C C . TYR A 1 267 ? -14.325 -9.416 18.566 1.00 89.06 267 TYR A C 1
ATOM 2175 O O . TYR A 1 267 ? -14.163 -8.336 19.128 1.00 89.06 267 TYR A O 1
ATOM 2183 N N . ARG A 1 268 ? -13.629 -10.497 18.943 1.00 88.44 268 ARG A N 1
ATOM 2184 C CA . ARG A 1 268 ? -12.682 -10.467 20.070 1.00 88.44 268 ARG A CA 1
ATOM 2185 C C . ARG A 1 268 ? -11.541 -9.468 19.848 1.00 88.44 268 ARG A C 1
ATOM 2187 O O . ARG A 1 268 ? -11.244 -8.674 20.736 1.00 88.44 268 ARG A O 1
ATOM 2194 N N . ARG A 1 269 ? -10.931 -9.460 18.655 1.00 86.06 269 ARG A N 1
ATOM 2195 C CA . ARG A 1 269 ? -9.871 -8.493 18.315 1.00 86.06 269 ARG A CA 1
ATOM 2196 C C . ARG A 1 269 ? -10.435 -7.077 18.210 1.00 86.06 269 ARG A C 1
ATOM 2198 O O . ARG A 1 269 ? -9.827 -6.161 18.743 1.00 86.06 269 ARG A O 1
ATOM 2205 N N . ALA A 1 270 ? -11.629 -6.897 17.639 1.00 89.81 270 ALA A N 1
ATOM 2206 C CA . ALA A 1 270 ? -12.304 -5.597 17.622 1.00 89.81 270 ALA A CA 1
ATOM 2207 C C . ALA A 1 270 ? -12.496 -5.008 19.035 1.00 89.81 270 ALA A C 1
ATOM 2209 O O . ALA A 1 270 ? -12.220 -3.824 19.246 1.00 89.81 270 ALA A O 1
ATOM 2210 N N . ALA A 1 271 ? -12.930 -5.826 20.001 1.00 90.81 271 ALA A N 1
ATOM 2211 C CA . ALA A 1 271 ? -13.089 -5.415 21.395 1.00 90.81 271 ALA A CA 1
ATOM 2212 C C . ALA A 1 271 ? -11.748 -5.021 22.035 1.00 90.81 271 ALA A C 1
ATOM 2214 O O . ALA A 1 271 ? -11.647 -3.944 22.623 1.00 90.81 271 ALA A O 1
ATOM 2215 N N . LEU A 1 272 ? -10.703 -5.837 21.845 1.00 89.69 272 LEU A N 1
ATOM 2216 C CA . LEU A 1 272 ? -9.344 -5.539 22.315 1.00 89.69 272 LEU A CA 1
ATOM 2217 C C . LEU A 1 272 ? -8.841 -4.187 21.800 1.00 89.69 272 LEU A C 1
ATOM 2219 O O . LEU A 1 272 ? -8.330 -3.380 22.571 1.00 89.69 272 LEU A O 1
ATOM 2223 N N . CYS A 1 273 ? -9.039 -3.899 20.516 1.00 88.88 273 CYS A N 1
ATOM 2224 C CA . CYS A 1 273 ? -8.584 -2.651 19.911 1.00 88.88 273 CYS A CA 1
ATOM 2225 C C . CYS A 1 273 ? -9.309 -1.415 20.463 1.00 88.88 273 CYS A C 1
ATOM 2227 O O . CYS A 1 273 ? -8.690 -0.368 20.652 1.00 88.88 273 CYS A O 1
ATOM 2229 N N . MET A 1 274 ? -10.609 -1.527 20.750 1.00 90.62 274 MET A N 1
ATOM 2230 C CA . MET A 1 274 ? -11.369 -0.447 21.394 1.00 90.62 274 MET A CA 1
ATOM 2231 C C . MET A 1 274 ? -10.972 -0.254 22.857 1.00 90.62 274 MET A C 1
ATOM 2233 O O . MET A 1 274 ? -10.905 0.881 23.330 1.00 90.62 274 MET A O 1
ATOM 2237 N N . TYR A 1 275 ? -10.657 -1.342 23.557 1.00 90.38 275 TYR A N 1
ATOM 2238 C CA . TYR A 1 275 ? -10.156 -1.280 24.923 1.00 90.38 275 TYR A CA 1
ATOM 2239 C C . TYR A 1 275 ? -8.752 -0.659 25.003 1.00 90.38 275 TYR A C 1
ATOM 2241 O O . TYR A 1 275 ? -8.501 0.186 25.860 1.00 90.38 275 TYR A O 1
ATOM 2249 N N . GLU A 1 276 ? -7.860 -0.984 24.065 1.00 88.62 276 GLU A N 1
ATOM 2250 C CA . GLU A 1 276 ? -6.548 -0.335 23.961 1.00 88.62 276 GLU A CA 1
ATOM 2251 C C . GLU A 1 276 ? -6.683 1.175 23.707 1.00 88.62 276 GLU A C 1
ATOM 2253 O O . GLU A 1 276 ? -6.021 1.984 24.360 1.00 88.62 276 GLU A O 1
ATOM 2258 N N . CYS A 1 277 ? -7.593 1.564 22.806 1.00 88.81 277 CYS A N 1
ATOM 2259 C CA . CYS A 1 277 ? -7.906 2.968 22.542 1.00 88.81 277 CYS A CA 1
ATOM 2260 C C . CYS A 1 277 ? -8.383 3.686 23.815 1.00 88.81 277 CYS A C 1
ATOM 2262 O O . CYS A 1 277 ? -7.920 4.787 24.111 1.00 88.81 277 CYS A O 1
ATOM 2264 N N . TYR A 1 278 ? -9.251 3.048 24.609 1.00 90.12 278 TYR A N 1
ATOM 2265 C CA . TYR A 1 278 ? -9.681 3.569 25.908 1.00 90.12 278 TYR A CA 1
ATOM 2266 C C . TYR A 1 278 ? -8.497 3.798 26.864 1.00 90.12 278 TYR A C 1
ATOM 2268 O O . TYR A 1 278 ? -8.352 4.903 27.392 1.00 90.12 278 TYR A O 1
ATOM 2276 N N . LEU A 1 279 ? -7.623 2.799 27.040 1.00 88.75 279 LEU A N 1
ATOM 2277 C CA . LEU A 1 279 ? -6.461 2.900 27.932 1.00 88.75 279 LEU A CA 1
ATOM 2278 C C . LEU A 1 279 ? -5.511 4.026 27.512 1.00 88.75 279 LEU A C 1
ATOM 2280 O O . LEU A 1 279 ? -5.013 4.773 28.357 1.00 88.75 279 LEU A O 1
ATOM 2284 N N . ARG A 1 280 ? -5.274 4.186 26.207 1.00 86.88 280 ARG A N 1
ATOM 2285 C CA . ARG A 1 280 ? -4.457 5.288 25.689 1.00 86.88 280 ARG A CA 1
ATOM 2286 C C . ARG A 1 280 ? -5.122 6.646 25.872 1.00 86.88 280 ARG A C 1
ATOM 2288 O O . ARG A 1 280 ? -4.469 7.575 26.340 1.00 86.88 280 ARG A O 1
ATOM 2295 N N . LEU A 1 281 ? -6.421 6.763 25.588 1.00 87.50 281 LEU A N 1
ATOM 2296 C CA . LEU A 1 281 ? -7.178 7.997 25.825 1.00 87.50 281 LEU A CA 1
ATOM 2297 C C . LEU A 1 281 ? -7.147 8.416 27.297 1.00 87.50 281 LEU A C 1
ATOM 2299 O O . LEU A 1 281 ? -7.139 9.612 27.573 1.00 87.50 281 LEU A O 1
ATOM 2303 N N . GLN A 1 282 ? -7.135 7.463 28.230 1.00 87.25 282 GLN A N 1
ATOM 2304 C CA . GLN A 1 282 ? -7.020 7.739 29.663 1.00 87.25 282 GLN A CA 1
ATOM 2305 C C . GLN A 1 282 ? -5.661 8.346 30.037 1.00 87.25 282 GLN A C 1
ATOM 2307 O O . GLN A 1 282 ? -5.600 9.213 30.909 1.00 87.25 282 GLN A O 1
ATOM 2312 N N . ARG A 1 283 ? -4.585 7.912 29.371 1.00 86.12 283 ARG A N 1
ATOM 2313 C CA . ARG A 1 283 ? -3.208 8.349 29.646 1.00 86.12 283 ARG A CA 1
ATOM 2314 C C . ARG A 1 283 ? -2.837 9.652 28.938 1.00 86.12 283 ARG A C 1
ATOM 2316 O O . ARG A 1 283 ? -2.219 10.514 29.547 1.00 86.12 283 ARG A O 1
ATOM 2323 N N . GLU A 1 284 ? -3.192 9.788 27.662 1.00 84.75 284 GLU A N 1
ATOM 2324 C CA . GLU A 1 284 ? -2.664 10.842 26.780 1.00 84.75 284 GLU A CA 1
ATOM 2325 C C . GLU A 1 284 ? -3.561 12.092 26.703 1.00 84.75 284 GLU A C 1
ATOM 2327 O O . GLU A 1 284 ? -3.086 13.183 26.371 1.00 84.75 284 GLU A O 1
ATOM 2332 N N . VAL A 1 285 ? -4.870 11.971 26.972 1.00 83.44 285 VAL A N 1
ATOM 2333 C CA . VAL A 1 285 ? -5.825 13.068 26.742 1.00 83.44 285 VAL A CA 1
ATOM 2334 C C . VAL A 1 285 ? -6.741 13.294 27.941 1.00 83.44 285 VAL A C 1
ATOM 2336 O O . VAL A 1 285 ? -7.641 12.510 28.238 1.00 83.44 285 VAL A O 1
ATOM 2339 N N . HIS A 1 286 ? -6.595 14.454 28.571 1.00 83.25 286 HIS A N 1
ATOM 2340 C CA . HIS A 1 286 ? -7.463 14.892 29.661 1.00 83.25 286 HIS A CA 1
ATOM 2341 C C . HIS A 1 286 ? -8.552 15.852 29.158 1.00 83.25 286 HIS A C 1
ATOM 2343 O O . HIS A 1 286 ? -8.320 16.649 28.247 1.00 83.25 286 HIS A O 1
ATOM 2349 N N . GLY A 1 287 ? -9.746 15.776 29.751 1.00 88.25 287 GLY A N 1
ATOM 2350 C CA . GLY A 1 287 ? -10.863 16.678 29.466 1.00 88.25 287 GLY A CA 1
ATOM 2351 C C . GLY A 1 287 ? -12.218 15.982 29.309 1.00 88.25 287 GLY A C 1
ATOM 2352 O O . GLY A 1 287 ? -12.332 14.766 29.196 1.00 88.25 287 GLY A O 1
ATOM 2353 N N . ILE A 1 288 ? -13.283 16.781 29.258 1.00 88.00 288 ILE A N 1
ATOM 2354 C CA . ILE A 1 288 ? -14.668 16.283 29.170 1.00 88.00 288 ILE A CA 1
ATOM 2355 C C . ILE A 1 288 ? -14.915 15.558 27.835 1.00 88.00 288 ILE A C 1
ATOM 2357 O O . ILE A 1 288 ? -15.620 14.551 27.774 1.00 88.00 288 ILE A O 1
ATOM 2361 N N . ASN A 1 289 ? -14.298 16.035 26.750 1.00 85.12 289 ASN A N 1
ATOM 2362 C CA . ASN A 1 289 ? -14.423 15.414 25.431 1.00 85.12 289 ASN A CA 1
ATOM 2363 C C . ASN A 1 289 ? -13.709 14.056 25.353 1.00 85.12 289 ASN A C 1
ATOM 2365 O O . ASN A 1 289 ? -14.206 13.157 24.671 1.00 85.12 289 ASN A O 1
ATOM 2369 N N . SER A 1 290 ? -12.579 13.884 26.051 1.00 86.19 290 SER A N 1
ATOM 2370 C CA . SER A 1 290 ? -11.907 12.585 26.112 1.00 86.19 290 SER A CA 1
ATOM 2371 C C . SER A 1 290 ? -12.676 11.603 26.986 1.00 86.19 290 SER A C 1
ATOM 2373 O O . SER A 1 290 ? -12.834 10.464 26.563 1.00 86.19 290 SER A O 1
ATOM 2375 N N . LEU A 1 291 ? -13.273 12.045 28.099 1.00 89.25 291 LEU A N 1
ATOM 2376 C CA . LEU A 1 291 ? -14.181 11.223 28.914 1.00 89.25 291 LEU A CA 1
ATOM 2377 C C . LEU A 1 291 ? -15.368 10.685 28.098 1.00 89.25 291 LEU A C 1
ATOM 2379 O O . LEU A 1 291 ? -15.629 9.485 28.110 1.00 89.25 291 LEU A O 1
ATOM 2383 N N . LYS A 1 292 ? -16.031 11.532 27.297 1.00 90.81 292 LYS A N 1
ATOM 2384 C CA . LYS A 1 292 ? -17.110 11.085 26.391 1.00 90.81 292 LYS A CA 1
ATOM 2385 C C . LYS A 1 292 ? -16.629 10.068 25.350 1.00 90.81 292 LYS A C 1
ATOM 2387 O O . LYS A 1 292 ? -17.376 9.173 24.963 1.00 90.81 292 LYS A O 1
ATOM 2392 N N . ARG A 1 293 ? -15.399 10.211 24.842 1.00 88.50 293 ARG A N 1
ATOM 2393 C CA . ARG A 1 293 ? -14.805 9.229 23.917 1.00 88.50 293 ARG A CA 1
ATOM 2394 C C . ARG A 1 293 ? -14.468 7.921 24.632 1.00 88.50 293 ARG A C 1
ATOM 2396 O O . ARG A 1 293 ? -14.756 6.865 24.086 1.00 88.50 293 ARG A O 1
ATOM 2403 N N . GLN A 1 294 ? -13.926 7.992 25.844 1.00 91.25 294 GLN A N 1
ATOM 2404 C CA . GLN A 1 294 ? -13.625 6.834 26.684 1.00 91.25 294 GLN A CA 1
ATOM 2405 C C . GLN A 1 294 ? -14.886 6.022 26.992 1.00 91.25 294 GLN A C 1
ATOM 2407 O O . GLN A 1 294 ? -14.888 4.811 26.790 1.00 91.25 294 GLN A O 1
ATOM 2412 N N . GLU A 1 295 ? -15.971 6.690 27.393 1.00 93.56 295 GLU A N 1
ATOM 2413 C CA . GLU A 1 295 ? -17.280 6.066 27.608 1.00 93.56 295 GLU A CA 1
ATOM 2414 C C . GLU A 1 295 ? -17.751 5.327 26.349 1.00 93.56 295 GLU A C 1
ATOM 2416 O O . GLU A 1 295 ? -18.097 4.147 26.409 1.00 93.56 295 GLU A O 1
ATOM 2421 N N . LYS A 1 296 ? -17.683 5.985 25.183 1.00 92.38 296 LYS A N 1
ATOM 2422 C CA . LYS A 1 296 ? -18.039 5.366 23.900 1.00 92.38 296 LYS A CA 1
ATOM 2423 C C . LYS A 1 296 ? -17.167 4.153 23.575 1.00 92.38 296 LYS A C 1
ATOM 2425 O O . LYS A 1 296 ? -17.715 3.146 23.147 1.00 92.38 296 LYS A O 1
ATOM 2430 N N . CYS A 1 297 ? -15.851 4.225 23.780 1.00 91.62 297 CYS A N 1
ATOM 2431 C CA . CYS A 1 297 ? -14.930 3.109 23.538 1.00 91.62 297 CYS A CA 1
ATOM 2432 C C . CYS A 1 297 ? -15.208 1.908 24.454 1.00 91.62 297 CYS A C 1
ATOM 2434 O O . CYS A 1 297 ? -15.167 0.765 24.002 1.00 91.62 297 CYS A O 1
ATOM 2436 N N . LEU A 1 298 ? -15.524 2.146 25.730 1.00 93.00 298 LEU A N 1
ATOM 2437 C CA . LEU A 1 298 ? -15.916 1.080 26.656 1.00 93.00 298 LEU A CA 1
ATOM 2438 C C . LEU A 1 298 ? -17.264 0.467 26.270 1.00 93.00 298 LEU A C 1
ATOM 2440 O O . LEU A 1 298 ? -17.403 -0.755 26.249 1.00 93.00 298 LEU A O 1
ATOM 2444 N N . LEU A 1 299 ? -18.241 1.300 25.913 1.00 95.31 299 LEU A N 1
ATOM 2445 C CA . LEU A 1 299 ? -19.563 0.845 25.498 1.00 95.31 299 LEU A CA 1
ATOM 2446 C C . LEU A 1 299 ? -19.502 0.025 24.202 1.00 95.31 299 LEU A C 1
ATOM 2448 O O . LEU A 1 299 ? -20.130 -1.030 24.118 1.00 95.31 299 LEU A O 1
ATOM 2452 N N . THR A 1 300 ? -18.714 0.449 23.207 1.00 93.62 300 THR A N 1
ATOM 2453 C CA . THR A 1 300 ? -18.500 -0.343 21.986 1.00 93.62 300 THR A CA 1
ATOM 2454 C C . THR A 1 300 ? -17.777 -1.650 22.288 1.00 93.62 300 THR A C 1
ATOM 2456 O O . THR A 1 300 ? -18.196 -2.685 21.777 1.00 93.62 300 THR A O 1
ATOM 2459 N N . CYS A 1 301 ? -16.754 -1.637 23.149 1.00 92.94 301 CYS A N 1
ATOM 2460 C CA . CYS A 1 301 ? -16.054 -2.844 23.589 1.00 92.94 301 CYS A CA 1
ATOM 2461 C C . CYS A 1 301 ? -17.017 -3.859 24.231 1.00 92.94 301 CYS A C 1
ATOM 2463 O O . CYS A 1 301 ? -17.080 -5.007 23.793 1.00 92.94 301 CYS A O 1
ATOM 2465 N N . LEU A 1 302 ? -17.836 -3.423 25.192 1.00 92.69 302 LEU A N 1
ATOM 2466 C CA . LEU A 1 302 ? -18.837 -4.270 25.848 1.00 92.69 302 LEU A CA 1
ATOM 2467 C C . LEU A 1 302 ? -19.860 -4.831 24.858 1.00 92.69 302 LEU A C 1
ATOM 2469 O O . LEU A 1 302 ? -20.183 -6.016 24.905 1.00 92.69 302 LEU A O 1
ATOM 2473 N N . ASN A 1 303 ? -20.356 -3.997 23.943 1.00 93.62 303 ASN A N 1
ATOM 2474 C CA . ASN A 1 303 ? -21.315 -4.435 22.931 1.00 93.62 303 ASN A CA 1
ATOM 2475 C C . ASN A 1 303 ? -20.712 -5.479 21.988 1.00 93.62 303 ASN A C 1
ATOM 2477 O O . ASN A 1 303 ? -21.387 -6.435 21.627 1.00 93.62 303 ASN A O 1
ATOM 2481 N N . VAL A 1 304 ? -19.441 -5.330 21.619 1.00 92.62 304 VAL A N 1
ATOM 2482 C CA . VAL A 1 304 ? -18.750 -6.271 20.733 1.00 92.62 304 VAL A CA 1
ATOM 2483 C C . VAL A 1 304 ? -18.415 -7.574 21.459 1.00 92.62 304 VAL A C 1
ATOM 2485 O O . VAL A 1 304 ? -18.549 -8.639 20.867 1.00 92.62 304 VAL A O 1
ATOM 2488 N N . LEU A 1 305 ? -18.057 -7.525 22.746 1.00 90.88 305 LEU A N 1
ATOM 2489 C CA . LEU A 1 305 ? -17.863 -8.730 23.562 1.00 90.88 305 LEU A CA 1
ATOM 2490 C C . LEU A 1 305 ? -19.150 -9.541 23.714 1.00 90.88 305 LEU A C 1
ATOM 2492 O O . LEU A 1 305 ? -19.088 -10.764 23.715 1.00 90.88 305 LEU A O 1
ATOM 2496 N N . LYS A 1 306 ? -20.315 -8.885 23.770 1.00 91.38 306 LYS A N 1
ATOM 2497 C CA . LYS A 1 306 ? -21.617 -9.574 23.763 1.00 91.38 306 LYS A CA 1
ATOM 2498 C C . LYS A 1 306 ? -21.910 -10.320 22.457 1.00 91.38 306 LYS A C 1
ATOM 2500 O O . LYS A 1 306 ? -22.749 -11.212 22.467 1.00 91.38 306 LYS A O 1
ATOM 2505 N N . LEU A 1 307 ? -21.258 -9.954 21.349 1.00 90.44 307 LEU A N 1
ATOM 2506 C CA . LEU A 1 307 ? -21.368 -10.672 20.072 1.00 90.44 307 LEU A CA 1
ATOM 2507 C C . LEU A 1 307 ? -20.451 -11.903 20.007 1.00 90.44 307 LEU A C 1
ATOM 2509 O O . LEU A 1 307 ? -20.601 -12.725 19.107 1.00 90.44 307 LEU A O 1
ATOM 2513 N N . VAL A 1 308 ? -19.483 -12.017 20.920 1.00 89.94 308 VAL A N 1
ATOM 2514 C CA . VAL A 1 308 ? -18.602 -13.184 21.045 1.00 89.94 308 VAL A CA 1
ATOM 2515 C C . VAL A 1 308 ? -19.313 -14.253 21.872 1.00 89.94 308 VAL A C 1
ATOM 2517 O O . VAL A 1 308 ? -20.075 -13.938 22.785 1.00 89.94 308 VAL A O 1
ATOM 2520 N N . ASP A 1 309 ? -19.022 -15.525 21.598 1.00 87.50 309 ASP A N 1
ATOM 2521 C CA . ASP A 1 309 ? -19.498 -16.625 22.433 1.00 87.50 309 ASP A CA 1
ATOM 2522 C C . ASP A 1 309 ? -19.150 -16.390 23.913 1.00 87.50 309 ASP A C 1
ATOM 2524 O O . ASP A 1 309 ? -17.998 -16.071 24.236 1.00 87.50 309 ASP A O 1
ATOM 2528 N N . PRO A 1 310 ? -20.090 -16.624 24.847 1.00 85.75 310 PRO A N 1
ATOM 2529 C CA . PRO A 1 310 ? -19.917 -16.275 26.258 1.00 85.75 310 PRO A CA 1
ATOM 2530 C C . PRO A 1 310 ? -18.721 -16.980 26.916 1.00 85.75 310 PRO A C 1
ATOM 2532 O O . PRO A 1 310 ? -18.152 -16.471 27.875 1.00 85.75 310 PRO A O 1
ATOM 2535 N N . LYS A 1 311 ? -18.289 -18.125 26.372 1.00 85.62 311 LYS A N 1
ATOM 2536 C CA . LYS A 1 311 ? -17.104 -18.872 26.831 1.00 85.62 311 LYS A CA 1
ATOM 2537 C C . LYS A 1 311 ? -15.779 -18.148 26.544 1.00 85.62 311 LYS A C 1
ATOM 2539 O O . LYS A 1 311 ? -14.800 -18.356 27.257 1.00 85.62 311 LYS A O 1
ATOM 2544 N N . PHE A 1 312 ? -15.739 -17.309 25.509 1.00 82.62 312 PHE A N 1
ATOM 2545 C CA . PHE A 1 312 ? -14.537 -16.614 25.033 1.00 82.62 312 PHE A CA 1
ATOM 2546 C C . PHE A 1 312 ? -14.636 -15.086 25.133 1.00 82.62 312 PHE A C 1
ATOM 2548 O O . PHE A 1 312 ? -13.722 -14.389 24.683 1.00 82.62 312 PHE A O 1
ATOM 2555 N N . ALA A 1 313 ? -15.719 -14.571 25.725 1.00 84.62 313 ALA A N 1
ATOM 2556 C CA . ALA A 1 313 ? -16.024 -13.151 25.896 1.00 84.62 313 ALA A CA 1
ATOM 2557 C C . ALA A 1 313 ? -15.220 -12.504 27.043 1.00 84.62 313 ALA A C 1
ATOM 2559 O O . ALA A 1 313 ? -15.766 -11.855 27.933 1.00 84.62 313 ALA A O 1
ATOM 2560 N N . TRP A 1 314 ? -13.903 -12.688 27.024 1.00 83.25 314 TRP A N 1
ATOM 2561 C CA . TRP A 1 314 ? -12.964 -12.091 27.966 1.00 83.25 314 TRP A CA 1
ATOM 2562 C C . TRP A 1 314 ? -11.763 -11.511 27.218 1.00 83.25 314 TRP A C 1
ATOM 2564 O O . TRP A 1 314 ? -11.400 -11.953 26.124 1.00 83.25 314 TRP A O 1
ATOM 2574 N N . ILE A 1 315 ? -11.158 -10.486 27.812 1.00 82.25 315 ILE A N 1
ATOM 2575 C CA . ILE A 1 315 ? -9.976 -9.798 27.293 1.00 82.25 315 ILE A CA 1
ATOM 2576 C C . ILE A 1 315 ? -8.774 -10.237 28.122 1.00 82.25 315 ILE A C 1
ATOM 2578 O O . ILE A 1 315 ? -8.787 -10.112 29.344 1.00 82.25 315 ILE A O 1
ATOM 2582 N N . ASN A 1 316 ? -7.733 -10.725 27.452 1.00 80.19 316 ASN A N 1
ATOM 2583 C CA . ASN A 1 316 ? -6.447 -10.960 28.091 1.00 80.19 316 ASN A CA 1
ATOM 2584 C C . ASN A 1 316 ? -5.660 -9.660 28.153 1.00 80.19 316 ASN A C 1
ATOM 2586 O O . ASN A 1 316 ? -5.374 -9.051 27.125 1.00 80.19 316 ASN A O 1
ATOM 2590 N N . LEU A 1 317 ? -5.249 -9.285 29.360 1.00 72.44 317 LEU A N 1
ATOM 2591 C CA . LEU A 1 317 ? -4.354 -8.150 29.576 1.00 72.44 317 LEU A CA 1
ATOM 2592 C C . LEU A 1 317 ? -2.953 -8.395 28.998 1.00 72.44 317 LEU A C 1
ATOM 2594 O O . LEU A 1 317 ? -2.274 -7.435 28.675 1.00 72.44 317 LEU A O 1
ATOM 2598 N N . THR A 1 318 ? -2.551 -9.657 28.816 1.00 68.81 318 THR A N 1
ATOM 2599 C CA . THR A 1 318 ? -1.286 -10.042 28.167 1.00 68.81 318 THR A CA 1
ATOM 2600 C C . THR A 1 318 ? -1.268 -9.784 26.663 1.00 68.81 318 THR A C 1
ATOM 2602 O O . THR A 1 318 ? -0.199 -9.628 26.094 1.00 68.81 318 THR A O 1
ATOM 2605 N N . ASP A 1 319 ? -2.439 -9.764 26.017 1.00 65.19 319 ASP A N 1
ATOM 2606 C CA . ASP A 1 319 ? -2.565 -9.565 24.564 1.00 65.19 319 ASP A CA 1
ATOM 2607 C C . ASP A 1 319 ? -2.527 -8.070 24.202 1.00 65.19 319 ASP A C 1
ATOM 2609 O O . ASP A 1 319 ? -2.351 -7.688 23.044 1.00 65.19 319 ASP A O 1
ATOM 2613 N N . LEU A 1 320 ? -2.717 -7.210 25.203 1.00 64.06 320 LEU A N 1
ATOM 2614 C CA . LEU A 1 320 ? -2.343 -5.814 25.132 1.00 64.06 320 LEU A CA 1
ATOM 2615 C C . LEU A 1 320 ? -0.858 -5.787 25.460 1.00 64.06 320 LEU A C 1
ATOM 2617 O O . LEU A 1 320 ? -0.514 -5.902 26.630 1.00 64.06 320 LEU A O 1
ATOM 2621 N N . ASP A 1 321 ? 0.007 -5.655 24.452 1.00 54.72 321 ASP A N 1
ATOM 2622 C CA . ASP A 1 321 ? 1.415 -5.308 24.670 1.00 54.72 321 ASP A CA 1
ATOM 2623 C C . ASP A 1 321 ? 1.457 -3.962 25.420 1.00 54.72 321 ASP A C 1
ATOM 2625 O O . ASP A 1 321 ? 1.489 -2.880 24.816 1.00 54.72 321 ASP A O 1
ATOM 2629 N N . LEU A 1 322 ? 1.319 -4.041 26.742 1.00 37.78 322 LEU A N 1
ATOM 2630 C CA . LEU A 1 322 ? 1.559 -2.992 27.707 1.00 37.78 322 LEU A CA 1
ATOM 2631 C C . LEU A 1 322 ? 3.077 -2.790 27.721 1.00 37.78 322 LEU A C 1
ATOM 2633 O O . LEU A 1 322 ? 3.803 -3.787 27.721 1.00 37.78 322 LEU A O 1
ATOM 2637 N N . PRO A 1 323 ? 3.565 -1.540 27.690 1.00 38.56 323 PRO A N 1
ATOM 2638 C CA . PRO A 1 323 ? 4.965 -1.295 28.002 1.00 38.56 323 PRO A CA 1
ATOM 2639 C C . PRO A 1 323 ? 5.320 -1.830 29.392 1.00 38.56 323 PRO A C 1
ATOM 2641 O O . PRO A 1 323 ? 4.437 -1.771 30.288 1.00 38.56 323 PRO A O 1
#

Mean predicted aligned error: 13.77 Å

Organism: Brachionus plicatilis (NCBI:txid10195)

InterPro domains:
  IPR021717 Nucleoporin Nup1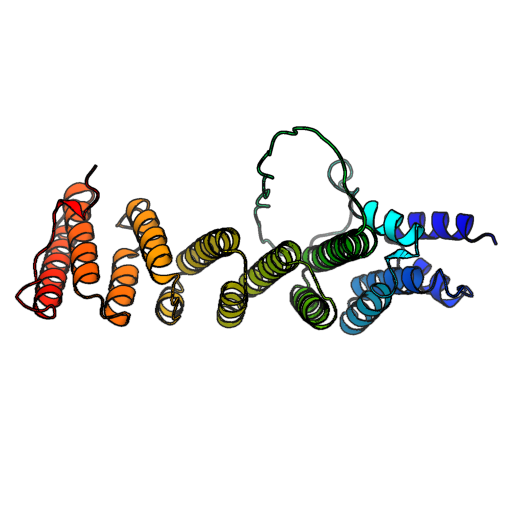20/160 [PTHR21286] (11-317)
  IPR056535 NUP160, middle TPR domain [PF23354] (6-86)
  IPR056535 NUP160, middle TPR domain [PF23354] (125-307)

pLDDT: mean 72.03, std 20.47, range [21.33, 95.31]

Radius of gy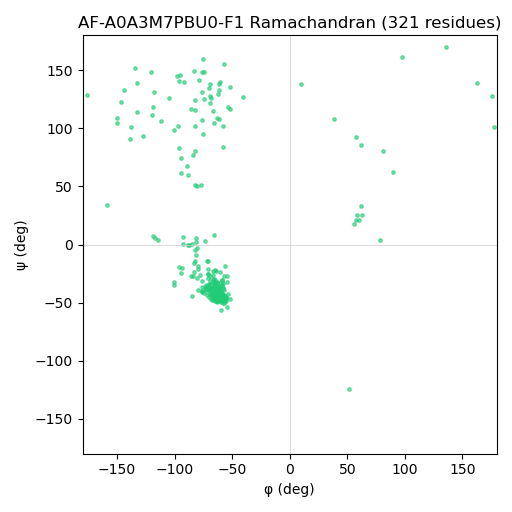ration: 26.88 Å; Cα contacts (8 Å, |Δi|>4): 239; chains: 1; bounding box: 56×57×74 Å

Nearest PDB structures (foldseek):
  7tdz-assembly1_a  TM=8.980E-01  e=2.237E-13  Xenopus laevis
  7fik-assembly1_e  TM=8.684E-01  e=5.911E-12  Xenopus laevis
  7r5j-assembly1_R0  TM=7.716E-01  e=1.020E-11  Homo sapiens
  7wb4-assembly1_e  TM=8.452E-01  e=4.788E-11  Xenopus laevis
  7vci-assembly1_M  TM=8.127E-01  e=7.800E-09  Xenopus laevis

Sequence (323 aa):
MNLDDGLVWIKYLFYNIQYIHLINYCQCTKWNSASTNLRSFIMAHCCLYLNNIDQSIHFFLRASYNLGKEVYLKKLVSLGMTKNSTSSDTLIPNAQLKTSRRSIIISRPSITAANTSPMLGLVSATDENAVLLDYYTKTIHYYDLNGNLEAAIELIQNALLKCQFDYKSKSKLYCILFKSYMDLEYFDKAYISLMSNTDIEWKKICLKNFISELCNQNKSEILVSFDYGDLLNEVFNILMYRAKAIDLRTNDLYRVLFSLNIRCKNYRRAALCMYECYLRLQREVHGINSLKRQEKCLLTCLNVLKLVDPKFAWINLTDLDLP